Protein AF-A0A535KIL9-F1 (afdb_monomer_lite)

Sequence (316 aa):
MTKHDPFVYYNDIRTNSARCNSHVVPYTQLSTDLASAAATPNYAFITPNLCNDMHDCSVQTGDTWLSTQIPAILASPAFTTQKSLLVIVWDEDDFSGNNQVAWIAIGSGVKTNYVSSVQYDHYSFLRTVESAWGLSTLTANDGGASVMSDVFGTSGVALSASANASPTSGVAPLTVGFTGSASGGTAPYTYSWNFGDGSTVSGQNPSHAYSSGGTFTAKLTVTDGASHTATANAPAVTVTTVPLTVTAGGNPLAGDAPRPVVFSSSVSGGVAPYSYGWVFGDGSSGTGAAPSHTYSAAGTYTATLTVTDATAKQAT

pLDDT: mean 92.77, std 7.73, range [43.78, 98.81]

Foldseek 3Di:
DQPPDPCCPDCCCVVDPVVVDVQVDDPVCVLVQLADPVRPDPDDDDDDHCQLLCNVHHPVSVVVVCVVVVVSSCPTCCQPVHWDKDWDWRPFDPPPPPGDIDIDMDTQFFDPPDDDPDDFDPLLVVLQVCVVVVHDDPDVVNVPTHHPVVRGDLQHDAKEKEKAKPPQEDAPFDKIKMAMDIDGDADDKWKKKDWQPRDIDTDGIDIDTDHDFDKTKMKMWMAHPVRDIYIYIYRIRGYHFFDKEKDKDWPPQDDDPQDKIKMAMDIDTDADDKWKKKDFQPRDIDTDGIDIDTDHDDDHTDMDMWMAHPVRDIYD

Secondary structure (DSSP, 8-state):
--TT-GGGGSHHHHT-HHHHHHHS--GGGHHHHTT-TTT--S-------TTTTSSSS-HHHHHHHHHHHHHHHHTSHHHHHS--EEEEE-SS--SSSS----EEEEETTBPTT----S---HHHHHHHHHHHHTPPPSSHHHHHSPP-TTTB-STTS--EEEEEEE--EEESSEEEEEEEEEESS-SS-EEEEE-SSS-EEESSS-EEEE-S-EEE--EEEEE-TT--EEEEEPPPEEEE-PPPEEEEEEE--S-SSSEEEEEEEEEESS-SS-EEEEE-SSS-EEESSS-EEEE-SSS----EEEEE-TTS-EE-

Structure (mmCIF, N/CA/C/O backbone):
data_AF-A0A535KIL9-F1
#
_entry.id   AF-A0A535KIL9-F1
#
loop_
_atom_site.group_PDB
_atom_site.id
_atom_site.type_symbol
_atom_site.label_atom_id
_atom_site.label_alt_id
_atom_site.label_comp_id
_atom_site.label_asym_id
_atom_site.label_entity_id
_atom_site.label_seq_id
_atom_site.pdbx_PDB_ins_code
_atom_site.Cartn_x
_atom_site.Cartn_y
_atom_site.Cartn_z
_atom_site.occupancy
_atom_site.B_iso_or_equiv
_atom_site.auth_seq_id
_atom_site.auth_comp_id
_atom_site.auth_asym_id
_atom_site.auth_atom_id
_atom_site.pdbx_PDB_model_num
ATOM 1 N N . MET A 1 1 ? 24.833 4.879 -47.655 1.00 50.22 1 MET A N 1
ATOM 2 C CA . MET A 1 1 ? 23.914 4.169 -46.745 1.00 50.22 1 MET A CA 1
ATOM 3 C C . MET A 1 1 ? 24.662 3.954 -45.450 1.00 50.22 1 MET A C 1
ATOM 5 O O . MET A 1 1 ? 25.781 3.456 -45.510 1.00 50.22 1 MET A O 1
ATOM 9 N N . THR A 1 2 ? 24.110 4.410 -44.330 1.00 60.56 2 THR A N 1
ATOM 10 C CA . THR A 1 2 ? 24.632 4.106 -42.992 1.00 60.56 2 THR A CA 1
ATOM 11 C C . THR A 1 2 ? 24.517 2.597 -42.798 1.00 60.56 2 THR A C 1
ATOM 13 O O . THR A 1 2 ? 23.440 2.051 -43.023 1.00 60.56 2 THR A O 1
ATOM 16 N N . LYS A 1 3 ? 25.621 1.907 -42.495 1.00 66.56 3 LYS A N 1
ATOM 17 C CA . LYS A 1 3 ? 25.670 0.435 -42.511 1.00 66.56 3 LYS A CA 1
ATOM 18 C C . LYS A 1 3 ? 24.765 -0.218 -41.453 1.00 66.56 3 LYS A C 1
ATOM 20 O O . LYS A 1 3 ? 24.367 -1.356 -41.659 1.00 66.56 3 LYS A O 1
ATOM 25 N N . HIS A 1 4 ? 24.382 0.517 -40.405 1.00 81.25 4 HIS A N 1
ATOM 26 C CA . HIS A 1 4 ? 23.723 -0.031 -39.212 1.00 81.25 4 HIS A CA 1
ATOM 27 C C . HIS A 1 4 ? 22.330 0.553 -38.916 1.00 81.25 4 HIS A C 1
ATOM 29 O O . HIS A 1 4 ? 21.846 0.411 -37.803 1.00 81.25 4 HIS A O 1
ATOM 35 N N . ASP A 1 5 ? 21.656 1.190 -39.883 1.00 87.06 5 ASP A N 1
ATOM 36 C CA . ASP A 1 5 ? 20.239 1.563 -39.720 1.00 87.06 5 ASP A CA 1
ATOM 37 C C . ASP A 1 5 ? 19.335 0.435 -40.256 1.00 87.06 5 ASP A C 1
ATOM 39 O O . ASP A 1 5 ? 19.213 0.291 -41.475 1.00 87.06 5 ASP A O 1
ATOM 43 N N . PRO A 1 6 ? 18.690 -0.380 -39.397 1.00 88.06 6 PRO A N 1
ATOM 44 C CA . PRO A 1 6 ? 17.882 -1.507 -39.856 1.00 88.06 6 PRO A CA 1
ATOM 45 C C . PRO A 1 6 ? 16.589 -1.067 -40.561 1.00 88.06 6 PRO A C 1
ATOM 47 O O . PRO A 1 6 ? 16.017 -1.833 -41.341 1.00 88.06 6 PRO A O 1
ATOM 50 N N . PHE A 1 7 ? 16.112 0.161 -40.335 1.00 89.12 7 PHE A N 1
ATOM 51 C CA . PHE A 1 7 ? 14.827 0.609 -40.872 1.00 89.12 7 PHE A CA 1
ATOM 52 C C . PHE A 1 7 ? 14.891 0.912 -42.371 1.00 89.12 7 PHE A C 1
ATOM 54 O O . PHE A 1 7 ? 13.884 0.779 -43.069 1.00 89.12 7 PHE A O 1
ATOM 61 N N . VAL A 1 8 ? 16.075 1.222 -42.910 1.00 87.38 8 VAL A N 1
ATOM 62 C CA . VAL A 1 8 ? 16.260 1.501 -44.349 1.00 87.38 8 VAL A CA 1
ATOM 63 C C . VAL A 1 8 ? 16.038 0.283 -45.248 1.00 87.38 8 VAL A C 1
ATOM 65 O O . VAL A 1 8 ? 15.972 0.433 -46.469 1.00 87.38 8 VAL A O 1
ATOM 68 N N . TYR A 1 9 ? 15.909 -0.918 -44.678 1.00 89.12 9 TYR A N 1
ATOM 69 C CA . TYR A 1 9 ? 15.597 -2.134 -45.429 1.00 89.12 9 TYR A CA 1
ATOM 70 C C . TYR A 1 9 ? 14.095 -2.337 -45.651 1.00 89.12 9 TYR A C 1
ATOM 72 O O . TYR A 1 9 ? 13.706 -3.063 -46.570 1.00 89.12 9 TYR A O 1
ATOM 80 N N . TYR A 1 10 ? 13.238 -1.657 -44.887 1.00 90.56 10 TYR A N 1
ATOM 81 C CA . TYR A 1 10 ? 11.798 -1.720 -45.097 1.00 90.56 10 TYR A CA 1
ATOM 82 C C . TYR A 1 10 ? 11.395 -0.826 -46.272 1.00 90.56 10 TYR A C 1
ATOM 84 O O . TYR A 1 10 ? 11.806 0.330 -46.373 1.00 90.56 10 TYR A O 1
ATOM 92 N N . ASN A 1 11 ? 10.582 -1.354 -47.193 1.00 93.56 11 ASN A N 1
ATOM 93 C CA . ASN A 1 11 ? 10.166 -0.617 -48.397 1.00 93.56 11 ASN A CA 1
ATOM 94 C C . ASN A 1 11 ? 9.441 0.688 -48.060 1.00 93.56 11 ASN A C 1
ATOM 96 O O . ASN A 1 11 ? 9.590 1.687 -48.756 1.00 93.56 11 ASN A O 1
ATOM 100 N N . ASP A 1 12 ? 8.682 0.687 -46.974 1.00 91.00 12 ASP A N 1
ATOM 101 C CA . ASP A 1 12 ? 7.911 1.830 -46.514 1.00 91.00 12 ASP A CA 1
ATOM 102 C C . ASP A 1 12 ? 8.780 3.013 -46.040 1.00 91.00 12 ASP A C 1
ATOM 104 O O . ASP A 1 12 ? 8.293 4.142 -46.036 1.00 91.00 12 ASP A O 1
ATOM 108 N N . ILE A 1 13 ? 10.055 2.772 -45.720 1.00 93.19 13 ILE A N 1
ATOM 109 C CA . ILE A 1 13 ? 11.103 3.777 -45.513 1.00 93.19 13 ILE A CA 1
ATOM 110 C C . ILE A 1 13 ? 11.906 3.975 -46.803 1.00 93.19 13 ILE A C 1
ATOM 112 O O . ILE A 1 13 ? 12.009 5.090 -47.315 1.00 93.19 13 ILE A O 1
ATOM 116 N N . ARG A 1 14 ? 12.435 2.890 -47.380 1.00 91.69 14 ARG A N 1
ATOM 117 C CA . ARG A 1 14 ? 13.383 2.912 -48.507 1.00 91.69 14 ARG A CA 1
ATOM 118 C C . ARG A 1 14 ? 12.834 3.566 -49.771 1.00 91.69 14 ARG A C 1
ATOM 120 O O . ARG A 1 14 ? 13.594 4.178 -50.517 1.00 91.69 14 ARG A O 1
ATOM 127 N N . THR A 1 15 ? 11.538 3.414 -50.048 1.00 94.25 15 THR A N 1
ATOM 128 C CA . THR A 1 15 ? 10.907 3.937 -51.271 1.00 94.25 15 THR A CA 1
ATOM 129 C C . THR A 1 15 ? 10.008 5.148 -51.019 1.00 94.25 15 THR A C 1
ATOM 131 O O . THR A 1 15 ? 9.377 5.631 -51.956 1.00 94.25 15 THR A O 1
ATOM 134 N N . ASN A 1 16 ? 9.933 5.655 -49.784 1.00 95.75 16 ASN A N 1
ATOM 135 C CA . ASN A 1 16 ? 9.117 6.813 -49.417 1.00 95.75 16 ASN A CA 1
ATOM 136 C C . ASN A 1 16 ? 9.990 7.895 -48.767 1.00 95.75 16 ASN A C 1
ATOM 138 O O . ASN A 1 16 ? 10.222 7.894 -47.558 1.00 95.75 16 ASN A O 1
ATOM 142 N N . SER A 1 17 ? 10.451 8.850 -49.576 1.00 93.62 17 SER A N 1
ATOM 143 C CA . SER A 1 17 ? 11.348 9.920 -49.124 1.00 93.62 17 SER A CA 1
ATOM 144 C C . SER A 1 17 ? 10.738 10.799 -48.030 1.00 93.62 17 SER A C 1
ATOM 146 O O . SER A 1 17 ? 11.448 11.195 -47.112 1.00 93.62 17 SER A O 1
ATOM 148 N N . ALA A 1 18 ? 9.430 11.070 -48.073 1.00 95.69 18 ALA A N 1
ATOM 149 C CA . ALA A 1 18 ? 8.757 11.864 -47.046 1.00 95.69 18 ALA A CA 1
ATOM 150 C C . ALA A 1 18 ? 8.733 11.141 -45.690 1.00 95.69 18 ALA A C 1
ATOM 152 O O . ALA A 1 18 ? 8.968 11.756 -44.647 1.00 95.69 18 ALA A O 1
ATOM 153 N N . ARG A 1 19 ? 8.488 9.825 -45.696 1.00 94.12 19 ARG A N 1
ATOM 154 C CA . ARG A 1 19 ? 8.501 9.026 -44.467 1.00 94.12 19 ARG A CA 1
ATOM 155 C C . ARG A 1 19 ? 9.913 8.845 -43.917 1.00 94.12 19 ARG A C 1
ATOM 157 O O . ARG A 1 19 ? 10.108 9.021 -42.720 1.00 94.12 19 ARG A O 1
ATOM 164 N N . CYS A 1 20 ? 10.885 8.578 -44.786 1.00 92.75 20 CYS A N 1
ATOM 165 C CA . CYS A 1 20 ? 12.297 8.527 -44.415 1.00 92.75 20 CYS A CA 1
ATOM 166 C C . CYS A 1 20 ? 12.739 9.838 -43.744 1.00 92.75 20 CYS A C 1
ATOM 168 O O . CYS A 1 20 ? 13.161 9.820 -42.595 1.00 92.75 20 CYS A O 1
ATOM 170 N N . ASN A 1 21 ? 12.507 10.989 -44.384 1.00 91.38 21 ASN A N 1
ATOM 171 C CA . ASN A 1 21 ? 12.919 12.294 -43.855 1.00 91.38 21 ASN A CA 1
ATOM 172 C C . ASN A 1 21 ? 12.246 12.683 -42.526 1.00 91.38 21 ASN A C 1
ATOM 174 O O . ASN A 1 21 ? 12.757 13.551 -41.827 1.00 91.38 21 ASN A O 1
ATOM 178 N N . SER A 1 22 ? 11.090 12.099 -42.196 1.00 91.25 22 SER A N 1
ATOM 179 C CA . SER A 1 22 ? 10.368 12.397 -40.950 1.00 91.25 22 SER A CA 1
ATOM 180 C C . SER A 1 22 ? 10.713 11.463 -39.788 1.00 91.25 22 SER A C 1
ATOM 182 O O . SER A 1 22 ? 10.383 11.801 -38.657 1.00 91.25 22 SER A O 1
ATOM 184 N N . HIS A 1 23 ? 11.347 10.312 -40.041 1.00 91.19 23 HIS A N 1
ATOM 185 C CA . HIS A 1 23 ? 11.594 9.282 -39.017 1.00 91.19 23 HIS A CA 1
ATOM 186 C C . HIS A 1 23 ? 13.061 8.835 -38.927 1.00 91.19 23 HIS A C 1
ATOM 188 O O . HIS A 1 23 ? 13.466 8.299 -37.901 1.00 91.19 23 HIS A O 1
ATOM 194 N N . VAL A 1 24 ? 13.863 9.070 -39.968 1.00 92.31 24 VAL A N 1
ATOM 195 C CA . VAL A 1 24 ? 15.312 8.836 -39.984 1.00 92.31 24 VAL A CA 1
ATOM 196 C C . VAL A 1 24 ? 15.994 10.196 -39.915 1.00 92.31 24 VAL A C 1
ATOM 198 O O . VAL A 1 24 ? 16.164 10.885 -40.922 1.00 92.31 24 VAL A O 1
ATOM 201 N N . VAL A 1 25 ? 16.324 10.612 -38.696 1.00 92.56 25 VAL A N 1
ATOM 202 C CA . VAL A 1 25 ? 16.776 11.974 -38.390 1.00 92.56 25 VAL A CA 1
ATOM 203 C C . VAL A 1 25 ? 18.190 11.988 -37.799 1.00 92.56 25 VAL A C 1
ATOM 205 O O . VAL A 1 25 ? 18.645 10.980 -37.255 1.00 92.56 25 VAL A O 1
ATOM 208 N N . PRO A 1 26 ? 18.925 13.114 -37.885 1.00 92.62 26 PRO A N 1
ATOM 209 C CA . PRO A 1 26 ? 20.236 13.227 -37.257 1.00 92.62 26 PRO A CA 1
ATOM 210 C C . PRO A 1 26 ? 20.163 13.099 -35.731 1.00 92.62 26 PRO A C 1
ATOM 212 O O . PRO A 1 26 ? 19.280 13.669 -35.094 1.00 92.62 26 PRO A O 1
ATOM 215 N N . TYR A 1 27 ? 21.174 12.465 -35.129 1.00 92.44 27 TYR A N 1
ATOM 216 C CA . TYR A 1 27 ? 21.281 12.291 -33.672 1.00 92.44 27 TYR A CA 1
ATOM 217 C C . TYR A 1 27 ? 21.153 13.600 -32.870 1.00 92.44 27 TYR A C 1
ATOM 219 O O . TYR A 1 27 ? 20.663 13.603 -31.744 1.00 92.44 27 TYR A O 1
ATOM 227 N N . THR A 1 28 ? 21.538 14.739 -33.454 1.00 93.25 28 THR A N 1
ATOM 228 C CA . THR A 1 28 ? 21.414 16.064 -32.825 1.00 93.25 28 THR A CA 1
ATOM 229 C C . THR A 1 28 ? 19.978 16.443 -32.455 1.00 93.25 28 THR A C 1
ATOM 231 O O . THR A 1 28 ? 19.792 17.343 -31.643 1.00 93.25 28 THR A O 1
ATOM 234 N N . GLN A 1 29 ? 18.971 15.782 -33.032 1.00 95.25 29 GLN A N 1
ATOM 235 C CA . GLN A 1 29 ? 17.565 16.014 -32.713 1.00 95.25 29 GLN A CA 1
ATOM 236 C C . GLN A 1 29 ? 17.140 15.403 -31.365 1.00 95.25 29 GLN A C 1
ATOM 238 O O . GLN A 1 29 ? 16.226 15.925 -30.727 1.00 95.25 29 GLN A O 1
ATOM 243 N N . LEU A 1 30 ? 17.844 14.375 -30.876 1.00 95.25 30 LEU A N 1
ATOM 244 C CA . LEU A 1 30 ? 17.436 13.596 -29.702 1.00 95.25 30 LEU A CA 1
ATOM 245 C C . LEU A 1 30 ? 17.176 14.458 -28.457 1.00 95.25 30 LEU A C 1
ATOM 247 O O . LEU A 1 30 ? 16.230 14.216 -27.715 1.00 95.25 30 LEU A O 1
ATOM 251 N N . SER A 1 31 ? 17.986 15.492 -28.221 1.00 94.56 31 SER A N 1
ATOM 252 C CA . SER A 1 31 ? 17.803 16.380 -27.065 1.00 94.56 31 SER A CA 1
ATOM 253 C C . SER A 1 31 ? 16.479 17.151 -27.107 1.00 94.56 31 SER A C 1
ATOM 255 O O . SER A 1 31 ? 15.897 17.420 -26.059 1.00 94.56 31 SER A O 1
ATOM 257 N N . THR A 1 32 ? 15.993 17.480 -28.307 1.00 96.12 32 THR A N 1
ATOM 258 C CA . THR A 1 32 ? 14.691 18.127 -28.518 1.00 96.12 32 THR A CA 1
ATOM 259 C C . THR A 1 32 ? 13.560 17.130 -28.299 1.00 96.12 32 THR A C 1
ATOM 261 O O . THR A 1 32 ? 12.598 17.440 -27.598 1.00 96.12 32 THR A O 1
ATOM 264 N N . ASP A 1 33 ? 13.706 15.917 -28.828 1.00 95.81 33 ASP A N 1
ATOM 265 C CA . ASP A 1 33 ? 12.712 14.853 -28.684 1.00 95.81 33 ASP A CA 1
ATOM 266 C C . ASP A 1 33 ? 12.516 14.474 -27.199 1.00 95.81 33 ASP A C 1
ATOM 268 O O . ASP A 1 33 ? 11.395 14.336 -26.714 1.00 95.81 33 ASP A O 1
ATOM 272 N N . LEU A 1 34 ? 13.592 14.414 -26.408 1.00 96.50 34 LEU A N 1
ATOM 273 C CA . LEU A 1 34 ? 13.525 14.058 -24.983 1.00 96.50 34 LEU A CA 1
ATOM 274 C C . LEU A 1 34 ? 13.109 15.213 -24.045 1.00 96.50 34 LEU A C 1
ATOM 276 O O . LEU A 1 34 ? 13.060 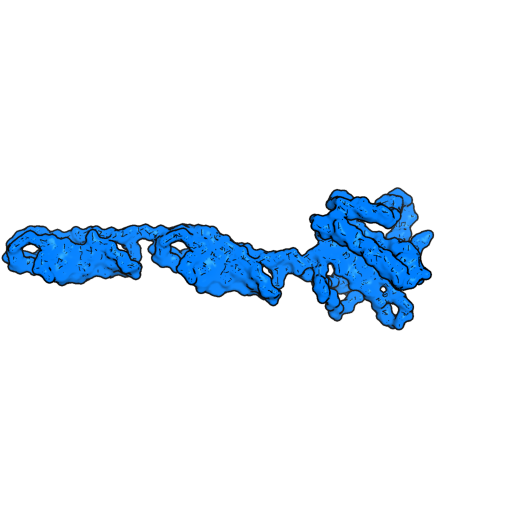15.029 -22.824 1.00 96.50 34 LEU A O 1
ATOM 280 N N . ALA A 1 35 ? 12.804 16.404 -24.576 1.00 95.50 35 ALA A N 1
ATOM 281 C CA . ALA A 1 35 ? 12.586 17.615 -23.778 1.00 95.50 35 ALA A CA 1
ATOM 282 C C . ALA A 1 35 ? 11.211 17.698 -23.086 1.00 95.50 35 ALA A C 1
ATOM 284 O O . ALA A 1 35 ? 11.038 18.490 -22.160 1.00 95.50 35 ALA A O 1
ATOM 285 N N . SER A 1 36 ? 10.207 16.930 -23.518 1.00 93.44 36 SER A N 1
ATOM 286 C CA . SER A 1 36 ? 8.875 16.939 -22.891 1.00 93.44 36 SER A CA 1
ATOM 287 C C . SER A 1 36 ? 8.044 15.717 -23.269 1.00 93.44 36 SER A C 1
ATOM 289 O O . SER A 1 36 ? 8.261 15.134 -24.326 1.00 93.44 36 SER A O 1
ATOM 291 N N . ALA A 1 37 ? 7.015 15.405 -22.477 1.00 87.94 37 ALA A N 1
ATOM 292 C CA . ALA A 1 37 ? 6.064 14.330 -22.785 1.00 87.94 37 ALA A CA 1
ATOM 293 C C . ALA A 1 37 ? 5.345 14.494 -24.131 1.00 87.94 37 ALA A C 1
ATOM 295 O O . ALA A 1 37 ? 4.979 13.504 -24.748 1.00 87.94 37 ALA A O 1
ATOM 296 N N . ALA A 1 38 ? 5.162 15.728 -24.609 1.00 91.69 38 ALA A N 1
ATOM 297 C CA . ALA A 1 38 ? 4.547 15.976 -25.911 1.00 91.69 38 ALA A CA 1
ATOM 298 C C . ALA A 1 38 ? 5.501 15.716 -27.092 1.00 91.69 38 ALA A C 1
ATOM 300 O O . ALA A 1 38 ? 5.032 15.501 -28.205 1.00 91.69 38 ALA A O 1
ATOM 301 N N . ALA A 1 39 ? 6.816 15.765 -26.860 1.00 93.12 39 ALA A N 1
ATOM 302 C CA . ALA A 1 39 ? 7.843 15.585 -27.887 1.00 93.12 39 ALA A CA 1
ATOM 303 C C . ALA A 1 39 ? 8.505 14.197 -27.844 1.00 93.12 39 ALA A C 1
ATOM 305 O O . ALA A 1 39 ? 9.046 13.754 -28.853 1.00 93.12 39 ALA A O 1
ATOM 306 N N . THR A 1 40 ? 8.459 13.509 -26.696 1.00 94.56 40 THR A N 1
ATOM 307 C CA . THR A 1 40 ? 9.128 12.216 -26.508 1.00 94.56 40 THR A CA 1
ATOM 308 C C . THR A 1 40 ? 8.488 11.146 -27.393 1.00 94.56 40 THR A C 1
ATOM 310 O O . THR A 1 40 ? 7.295 10.874 -27.243 1.00 94.56 40 THR A O 1
ATOM 313 N N . PRO A 1 41 ? 9.247 10.508 -28.302 1.00 93.75 41 PRO A N 1
ATOM 314 C CA . PRO A 1 41 ? 8.724 9.421 -29.108 1.00 93.75 41 PRO A CA 1
ATOM 315 C C . PRO A 1 41 ? 8.508 8.177 -28.242 1.00 93.75 41 PRO A C 1
ATOM 317 O O . PRO A 1 41 ? 9.277 7.892 -27.327 1.00 93.75 41 PRO A O 1
ATOM 320 N N . ASN A 1 42 ? 7.495 7.381 -28.587 1.00 92.56 42 ASN A N 1
ATOM 321 C CA . ASN A 1 42 ? 7.240 6.099 -27.916 1.00 92.56 42 ASN A CA 1
ATOM 322 C C . ASN A 1 42 ? 8.367 5.075 -28.149 1.00 92.56 42 ASN A C 1
ATOM 324 O O . ASN A 1 42 ? 8.507 4.122 -27.386 1.00 92.56 42 ASN A O 1
ATOM 328 N N . TYR A 1 43 ? 9.142 5.253 -29.223 1.00 93.38 43 TYR A N 1
ATOM 329 C CA . TYR A 1 43 ? 10.277 4.416 -29.583 1.00 93.38 43 TYR A CA 1
ATOM 330 C C . TYR A 1 43 ? 11.318 5.245 -30.336 1.00 93.38 43 TYR A C 1
ATOM 332 O O . TYR A 1 43 ? 10.971 5.955 -31.279 1.00 93.38 43 TYR A O 1
ATOM 340 N N . ALA A 1 44 ? 12.584 5.116 -29.952 1.00 94.25 44 ALA A N 1
ATOM 341 C CA . ALA A 1 44 ? 13.715 5.675 -30.677 1.00 94.25 44 ALA A CA 1
ATOM 342 C C . ALA A 1 44 ? 14.812 4.614 -30.786 1.00 94.25 44 ALA A C 1
ATOM 344 O O . ALA A 1 44 ? 15.114 3.928 -29.810 1.00 94.25 44 ALA A O 1
ATOM 345 N N . PHE A 1 45 ? 15.413 4.503 -31.968 1.00 93.94 45 PHE A N 1
ATOM 346 C CA . PHE A 1 45 ? 16.567 3.648 -32.219 1.00 93.94 45 PHE A CA 1
ATOM 347 C C . PHE A 1 45 ? 17.750 4.535 -32.582 1.00 93.94 45 PHE A C 1
ATOM 349 O O . PHE A 1 45 ? 17.651 5.363 -33.487 1.00 93.94 45 PHE A O 1
ATOM 356 N N . ILE A 1 46 ? 18.849 4.397 -31.847 1.00 93.25 46 ILE A N 1
ATOM 357 C CA . ILE A 1 46 ? 20.024 5.249 -31.998 1.00 93.25 46 ILE A CA 1
ATOM 358 C C . ILE A 1 46 ? 21.183 4.380 -32.449 1.00 93.25 46 ILE A C 1
ATOM 360 O O . ILE A 1 46 ? 21.609 3.483 -31.730 1.00 93.25 46 ILE A O 1
ATOM 364 N N . THR A 1 47 ? 21.732 4.716 -33.608 1.00 91.56 47 THR A N 1
ATOM 365 C CA . THR A 1 47 ? 22.987 4.156 -34.104 1.00 91.56 47 THR A CA 1
ATOM 366 C C . THR A 1 47 ? 24.047 5.246 -34.011 1.00 91.56 47 THR A C 1
ATOM 368 O O . THR A 1 47 ? 23.877 6.299 -34.646 1.00 91.56 47 THR A O 1
ATOM 371 N N . PRO A 1 48 ? 25.127 5.064 -33.237 1.00 92.00 48 PRO A N 1
ATOM 372 C CA . PRO A 1 48 ? 26.244 5.993 -33.275 1.00 92.00 48 PRO A CA 1
ATOM 373 C C . PRO A 1 48 ? 26.877 6.032 -34.677 1.00 92.00 48 PRO A C 1
ATOM 375 O O . PRO A 1 48 ? 26.542 5.253 -35.569 1.00 92.00 48 PRO A O 1
ATOM 378 N N . ASN A 1 49 ? 27.793 6.972 -34.902 1.00 90.19 49 ASN A N 1
ATOM 379 C CA . ASN A 1 49 ? 28.614 6.918 -36.113 1.00 90.19 49 ASN A CA 1
ATOM 380 C C . ASN A 1 49 ? 29.614 5.746 -36.037 1.00 90.19 49 ASN 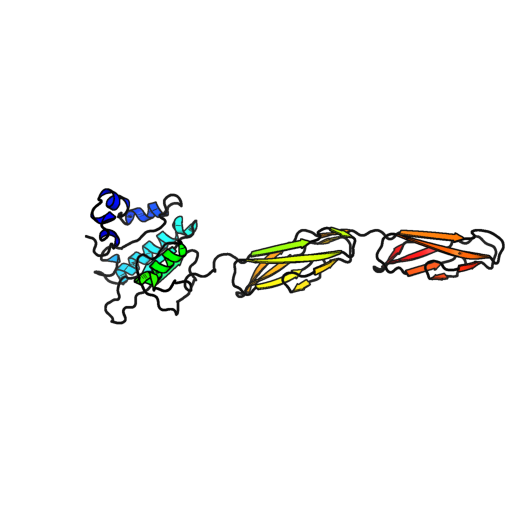A C 1
ATOM 382 O O . ASN A 1 49 ? 29.866 5.239 -34.950 1.00 90.19 49 ASN A O 1
ATOM 386 N N . LEU A 1 50 ? 30.249 5.423 -37.169 1.00 87.38 50 LEU A N 1
ATOM 387 C CA . LEU A 1 50 ? 31.180 4.289 -37.330 1.00 87.38 50 LEU A CA 1
ATOM 388 C C . LEU A 1 50 ? 32.395 4.265 -36.381 1.00 87.38 50 LEU A C 1
ATOM 390 O O . LEU A 1 50 ? 33.129 3.284 -36.340 1.00 87.38 50 LEU A O 1
ATOM 394 N N . CYS A 1 51 ? 32.664 5.358 -35.664 1.00 89.69 51 CYS A N 1
ATOM 395 C CA . CYS A 1 51 ? 33.694 5.363 -34.630 1.00 89.69 51 CYS A CA 1
ATOM 396 C C . CYS A 1 51 ? 33.120 5.224 -33.222 1.00 89.69 51 CYS A C 1
ATOM 398 O O . CYS A 1 51 ? 33.702 4.558 -32.371 1.00 89.69 51 CYS A O 1
ATOM 400 N N . ASN A 1 52 ? 31.980 5.855 -32.958 1.00 92.69 52 ASN A N 1
ATOM 401 C CA . ASN A 1 52 ? 31.335 5.795 -31.653 1.00 92.69 52 ASN A CA 1
ATOM 402 C C . ASN A 1 52 ? 30.562 4.483 -31.440 1.00 92.69 52 ASN A C 1
ATOM 404 O O . ASN A 1 52 ? 30.232 4.176 -30.300 1.00 92.69 52 ASN A O 1
ATOM 408 N N . ASP A 1 53 ? 30.277 3.730 -32.508 1.00 90.12 53 ASP A N 1
ATOM 409 C CA . ASP A 1 53 ? 29.679 2.388 -32.459 1.00 90.12 53 ASP A CA 1
ATOM 410 C C . ASP A 1 53 ? 30.714 1.284 -32.185 1.00 90.12 53 ASP A C 1
ATOM 412 O O . ASP A 1 53 ? 30.339 0.129 -32.032 1.00 90.12 53 ASP A O 1
ATOM 416 N N . MET A 1 54 ? 31.998 1.653 -32.053 1.00 90.25 54 MET A N 1
ATOM 417 C CA . MET A 1 54 ? 33.126 0.756 -31.769 1.00 90.25 54 MET A CA 1
ATOM 418 C C . MET A 1 54 ? 33.468 -0.221 -32.904 1.00 90.25 54 MET A C 1
ATOM 420 O O . MET A 1 54 ? 34.257 -1.136 -32.685 1.00 90.25 54 MET A O 1
ATOM 424 N N . HIS A 1 55 ? 32.928 -0.018 -34.110 1.00 85.12 55 HIS A N 1
ATOM 425 C CA . HIS A 1 55 ? 33.235 -0.877 -35.251 1.00 85.12 55 HIS A CA 1
ATOM 426 C C . HIS A 1 55 ? 34.586 -0.507 -35.893 1.00 85.12 55 HIS A C 1
ATOM 428 O O . HIS A 1 55 ? 35.472 -1.352 -36.018 1.00 85.12 55 HIS A O 1
ATOM 434 N N . ASP A 1 56 ? 34.778 0.765 -36.284 1.00 85.94 56 ASP A N 1
ATOM 435 C CA . ASP A 1 56 ? 36.009 1.223 -36.965 1.00 85.94 56 ASP A CA 1
ATOM 436 C C . ASP A 1 56 ? 37.019 1.898 -36.012 1.00 85.94 56 ASP A C 1
ATOM 438 O O . ASP A 1 56 ? 38.176 2.132 -36.374 1.00 85.94 56 ASP A O 1
ATOM 442 N N . CYS A 1 57 ? 36.591 2.229 -34.792 1.00 91.19 57 CYS A N 1
ATOM 443 C CA . CYS A 1 57 ? 37.410 2.847 -33.748 1.00 91.19 57 CYS A CA 1
ATOM 444 C C . CYS A 1 57 ? 37.449 1.969 -32.482 1.00 91.19 57 CYS A C 1
ATOM 446 O O . CYS A 1 57 ? 36.747 0.970 -32.372 1.00 91.19 57 CYS A O 1
ATOM 448 N N . SER A 1 58 ? 38.294 2.325 -31.508 1.00 92.62 58 SER A N 1
ATOM 449 C CA . SER A 1 58 ? 38.471 1.514 -30.299 1.00 92.62 58 SER A CA 1
ATOM 450 C C . SER A 1 58 ? 37.243 1.534 -29.383 1.00 92.62 58 SER A C 1
ATOM 452 O O . SER A 1 58 ? 36.503 2.517 -29.328 1.00 92.62 58 SER A O 1
ATOM 454 N N . VAL A 1 59 ? 37.103 0.492 -28.557 1.00 91.31 59 VAL A N 1
ATOM 455 C CA . VAL A 1 59 ? 36.112 0.441 -27.463 1.00 91.31 59 VAL A CA 1
ATOM 456 C C . VAL A 1 59 ? 36.187 1.697 -26.584 1.00 91.31 59 VAL A C 1
ATOM 458 O O . VAL A 1 59 ? 35.162 2.285 -26.259 1.00 91.31 59 VAL A O 1
ATOM 461 N N . GLN A 1 60 ? 37.394 2.205 -26.303 1.00 95.56 60 GLN A N 1
ATOM 462 C CA . GLN A 1 60 ? 37.587 3.437 -25.528 1.00 95.56 60 GLN A CA 1
ATOM 463 C C . GLN A 1 60 ? 36.931 4.673 -26.177 1.00 95.56 60 GLN A C 1
ATOM 465 O O . GLN A 1 60 ? 36.455 5.566 -25.467 1.00 95.56 60 GLN A O 1
ATOM 470 N N . THR A 1 61 ? 36.900 4.755 -27.512 1.00 96.38 61 THR A N 1
ATOM 471 C CA . THR A 1 61 ? 36.196 5.827 -28.232 1.00 96.38 61 THR A CA 1
ATOM 472 C C . THR A 1 61 ? 34.692 5.748 -27.983 1.00 96.38 61 THR A C 1
ATOM 474 O O . THR A 1 61 ? 34.085 6.759 -27.619 1.00 96.38 61 THR A O 1
ATOM 477 N N . GLY A 1 62 ? 34.102 4.557 -28.100 1.00 95.06 62 GLY A N 1
ATOM 478 C CA . GLY A 1 62 ? 32.686 4.352 -27.796 1.00 95.06 62 GLY A CA 1
ATOM 479 C C . GLY A 1 62 ? 32.358 4.580 -26.316 1.00 95.06 62 GLY A C 1
ATOM 480 O O . GLY A 1 62 ? 31.380 5.260 -26.014 1.00 95.06 62 GLY A O 1
ATOM 481 N N . ASP A 1 63 ? 33.211 4.135 -25.389 1.00 95.31 63 ASP A N 1
ATOM 482 C CA . ASP A 1 63 ? 33.046 4.368 -23.946 1.00 95.31 63 ASP A CA 1
ATOM 483 C C . ASP A 1 63 ? 33.028 5.864 -23.622 1.00 95.31 63 ASP A C 1
ATOM 485 O O . ASP A 1 63 ? 32.180 6.350 -22.869 1.00 95.31 63 ASP A O 1
ATOM 489 N N . THR A 1 64 ? 33.937 6.626 -24.238 1.00 97.50 64 THR A N 1
ATOM 490 C CA . THR A 1 64 ? 33.987 8.086 -24.095 1.00 97.50 64 THR A CA 1
ATOM 491 C C . THR A 1 64 ? 32.682 8.716 -24.580 1.00 97.50 64 THR A C 1
ATOM 493 O O . THR A 1 64 ? 32.114 9.578 -23.902 1.00 97.50 64 THR A O 1
ATOM 496 N N . TRP A 1 65 ? 32.161 8.256 -25.718 1.00 96.31 65 TRP A N 1
ATOM 497 C CA . TRP A 1 65 ? 30.888 8.733 -26.243 1.00 96.31 65 TRP A CA 1
ATOM 498 C C . TRP A 1 65 ? 29.720 8.396 -25.302 1.00 96.31 65 TRP A C 1
ATOM 500 O O . TRP A 1 65 ? 28.998 9.305 -24.883 1.00 96.31 65 TRP A O 1
ATOM 510 N N . LEU A 1 66 ? 29.581 7.133 -24.888 1.00 96.88 66 LEU A N 1
ATOM 511 C CA . LEU A 1 66 ? 28.533 6.667 -23.973 1.00 96.88 66 LEU A CA 1
ATOM 512 C C . LEU A 1 66 ? 28.565 7.409 -22.631 1.00 96.88 66 LEU A C 1
ATOM 514 O O . LEU A 1 66 ? 27.517 7.844 -22.152 1.00 96.88 66 LEU A O 1
ATOM 518 N N . SER A 1 67 ? 29.755 7.637 -22.065 1.00 97.19 67 SER A N 1
ATOM 519 C CA . SER A 1 67 ? 29.926 8.372 -20.802 1.00 97.19 67 SER A CA 1
ATOM 520 C C . SER A 1 67 ? 29.412 9.815 -20.861 1.00 97.19 67 SER A C 1
ATOM 522 O O . SER A 1 67 ? 29.050 10.381 -19.833 1.00 97.19 67 SER A O 1
ATOM 524 N N . THR A 1 68 ? 29.327 10.397 -22.060 1.00 95.88 68 THR A N 1
ATOM 525 C CA . THR A 1 68 ? 28.762 11.734 -22.275 1.00 95.88 68 THR A CA 1
ATOM 526 C C . THR A 1 68 ? 27.267 11.669 -22.594 1.00 95.88 68 THR A C 1
ATOM 528 O O . THR A 1 68 ? 26.490 12.477 -22.087 1.00 95.88 68 THR A O 1
ATOM 531 N N . GLN A 1 69 ? 26.841 10.714 -23.429 1.00 96.12 69 GLN A N 1
ATOM 532 C CA . GLN A 1 69 ? 25.458 10.650 -23.909 1.00 96.12 69 GLN A CA 1
ATOM 533 C C . GLN A 1 69 ? 24.483 10.080 -22.877 1.00 96.12 69 GLN A C 1
ATOM 535 O O . GLN A 1 69 ? 23.397 10.631 -22.699 1.00 96.12 69 GLN A O 1
ATOM 540 N N . ILE A 1 70 ? 24.856 9.006 -22.173 1.00 96.88 70 ILE A N 1
ATOM 541 C CA . ILE A 1 70 ? 23.956 8.333 -21.227 1.00 96.88 70 ILE A CA 1
ATOM 542 C C . ILE A 1 70 ? 23.513 9.290 -20.111 1.00 96.88 70 ILE A C 1
ATOM 544 O O . ILE A 1 70 ? 22.304 9.410 -19.906 1.00 96.88 70 ILE A O 1
ATOM 548 N N . PRO A 1 71 ? 24.407 10.032 -19.420 1.00 97.50 71 PRO A N 1
ATOM 549 C CA . PRO A 1 71 ? 23.965 10.967 -18.387 1.00 97.50 71 PRO A CA 1
ATOM 550 C C . PRO A 1 71 ? 23.026 12.052 -18.922 1.00 97.50 71 PRO A C 1
ATOM 552 O O . PRO A 1 71 ? 22.065 12.403 -18.242 1.00 97.50 71 PRO A O 1
ATOM 555 N N . ALA A 1 72 ? 23.253 12.549 -20.143 1.00 96.38 72 ALA A N 1
ATOM 556 C CA . ALA A 1 72 ? 22.380 13.544 -20.763 1.00 96.38 72 ALA A CA 1
ATOM 557 C C . ALA A 1 72 ? 20.973 12.984 -21.045 1.00 96.38 72 ALA A C 1
ATOM 559 O O . ALA A 1 72 ? 19.980 13.657 -20.768 1.00 96.38 72 ALA A O 1
ATOM 560 N N . ILE A 1 73 ? 20.876 11.741 -21.531 1.00 96.62 73 ILE A N 1
ATOM 561 C CA . ILE A 1 73 ? 19.595 11.048 -21.742 1.00 96.62 73 ILE A CA 1
ATOM 562 C C . ILE A 1 73 ? 18.877 10.832 -20.405 1.00 96.62 73 ILE A C 1
ATOM 564 O O . ILE A 1 73 ? 17.701 11.171 -20.279 1.00 96.62 73 ILE A O 1
ATOM 568 N N . LEU A 1 74 ? 19.573 10.325 -19.386 1.00 95.94 74 LEU A N 1
ATOM 569 C CA . LEU A 1 74 ? 18.977 10.038 -18.076 1.00 95.94 74 LEU A CA 1
ATOM 570 C C . LEU A 1 74 ? 18.566 11.306 -17.310 1.00 95.94 74 LEU A C 1
ATOM 572 O O . LEU A 1 74 ? 17.619 11.267 -16.529 1.00 95.94 74 LEU A O 1
ATOM 576 N N . ALA A 1 75 ? 19.239 12.433 -17.552 1.00 95.62 75 ALA A N 1
ATOM 577 C CA . ALA A 1 75 ? 18.875 13.734 -16.991 1.00 95.62 75 ALA A CA 1
ATOM 578 C C . ALA A 1 75 ? 17.719 14.423 -17.740 1.00 95.62 75 ALA A C 1
ATOM 580 O O . ALA A 1 75 ? 17.219 15.452 -17.283 1.00 95.62 75 ALA A O 1
ATOM 581 N N . SER A 1 76 ? 17.289 13.890 -18.887 1.00 96.38 76 SER A N 1
ATOM 582 C CA . SER A 1 76 ? 16.233 14.505 -19.689 1.00 96.38 76 SER A CA 1
ATOM 583 C C . SER A 1 76 ? 14.863 14.458 -18.993 1.00 96.38 76 SER A C 1
ATOM 585 O O . SER A 1 76 ? 14.595 13.574 -18.167 1.00 96.38 76 SER A O 1
ATOM 587 N N . PRO A 1 77 ? 13.937 15.362 -19.355 1.00 95.19 77 PRO A N 1
ATOM 588 C CA . PRO A 1 77 ? 12.543 15.284 -18.925 1.00 95.19 77 PRO A CA 1
ATOM 589 C C . PRO A 1 77 ? 11.887 13.930 -19.221 1.00 95.19 77 PRO A C 1
ATOM 591 O O . PRO A 1 77 ? 11.104 13.448 -18.402 1.00 95.19 77 PRO A O 1
ATOM 594 N N . ALA A 1 78 ? 12.234 13.271 -20.330 1.00 94.81 78 ALA A N 1
ATOM 595 C CA . ALA A 1 78 ? 11.747 11.926 -20.638 1.00 94.81 78 ALA A CA 1
ATOM 596 C C . ALA A 1 78 ? 12.073 10.895 -19.541 1.00 94.81 78 ALA A C 1
ATOM 598 O O . ALA A 1 78 ? 11.224 10.075 -19.204 1.00 94.81 78 ALA A O 1
ATOM 599 N N . PHE A 1 79 ? 13.256 10.940 -18.928 1.00 93.69 79 PHE A N 1
ATOM 600 C CA . PHE A 1 79 ? 13.646 9.977 -17.886 1.00 93.69 79 PHE A CA 1
ATOM 601 C C . PHE A 1 79 ? 13.325 10.436 -16.463 1.00 93.69 79 PHE A C 1
ATOM 603 O O . PHE A 1 79 ? 13.141 9.605 -15.576 1.00 93.69 79 PHE A O 1
ATOM 610 N N . THR A 1 80 ? 13.224 11.746 -16.239 1.00 92.94 80 THR A N 1
ATOM 611 C CA . THR A 1 80 ? 12.974 12.314 -14.904 1.00 92.94 80 THR A CA 1
ATOM 612 C C . THR A 1 80 ? 11.493 12.530 -14.599 1.00 92.94 80 THR A C 1
ATOM 614 O O . THR A 1 80 ? 11.117 12.589 -13.430 1.00 92.94 80 THR A O 1
ATOM 617 N N . THR A 1 81 ? 10.639 12.632 -15.624 1.00 89.62 81 THR A N 1
ATOM 618 C CA . THR A 1 81 ? 9.201 12.920 -15.454 1.00 89.62 81 THR A CA 1
ATOM 619 C C . THR A 1 81 ? 8.276 11.856 -16.042 1.00 89.62 81 THR A C 1
ATOM 621 O O . THR A 1 81 ? 7.073 11.890 -15.787 1.00 89.62 81 THR A O 1
ATOM 624 N N . GLN A 1 82 ? 8.809 10.898 -16.806 1.00 88.19 82 GLN A N 1
ATOM 625 C CA . GLN A 1 82 ? 8.027 9.848 -17.461 1.00 88.19 82 GLN A CA 1
ATOM 626 C C . GLN A 1 82 ? 8.631 8.463 -17.212 1.00 88.19 82 GLN A C 1
ATOM 628 O O . GLN A 1 82 ? 9.758 8.315 -16.737 1.00 88.19 82 GLN A O 1
ATOM 633 N N . LYS A 1 83 ? 7.860 7.423 -17.540 1.00 89.25 83 LYS A N 1
ATOM 634 C CA . LYS A 1 83 ? 8.340 6.041 -17.512 1.00 89.25 83 LYS A CA 1
ATOM 635 C C . LYS A 1 83 ? 9.098 5.737 -18.795 1.00 89.25 83 LYS A C 1
ATOM 637 O O . LYS A 1 83 ? 8.487 5.404 -19.804 1.00 89.25 83 LYS A O 1
ATOM 642 N N . SER A 1 84 ? 10.418 5.824 -18.715 1.00 92.94 84 SER A N 1
ATOM 643 C CA . SER A 1 84 ? 11.310 5.574 -19.847 1.00 92.94 84 SER A CA 1
ATOM 644 C C . SER A 1 84 ? 12.219 4.374 -19.601 1.00 92.94 84 SER A C 1
ATOM 646 O O . SER A 1 84 ? 12.471 3.984 -18.451 1.00 92.94 84 SER A O 1
ATOM 648 N N . LEU A 1 85 ? 12.685 3.788 -20.704 1.00 94.56 85 LEU A N 1
ATOM 649 C CA . LEU A 1 85 ? 13.635 2.686 -20.762 1.00 94.56 85 LEU A CA 1
ATOM 650 C C . LEU A 1 85 ? 14.729 3.047 -21.771 1.00 94.56 85 LEU A C 1
ATOM 652 O O . LEU A 1 85 ? 14.431 3.328 -22.928 1.00 94.56 85 LEU A O 1
ATOM 656 N N . LEU A 1 86 ? 15.982 3.026 -21.327 1.00 96.88 86 LEU A N 1
ATOM 657 C CA . LEU A 1 86 ? 17.163 3.062 -22.182 1.00 96.88 86 LEU A CA 1
ATOM 658 C C . LEU A 1 86 ? 17.732 1.648 -22.248 1.00 96.88 86 LEU A C 1
ATOM 660 O O . LEU A 1 86 ? 17.960 1.035 -21.205 1.00 96.88 86 LEU A O 1
ATOM 664 N N . VAL A 1 87 ? 17.974 1.160 -23.461 1.00 96.94 87 VAL A N 1
ATOM 665 C CA . VAL A 1 87 ? 18.659 -0.110 -23.716 1.00 96.94 87 VAL A CA 1
ATOM 666 C C . VAL A 1 87 ? 19.923 0.174 -24.513 1.00 96.94 87 VAL A C 1
ATOM 668 O O . VAL A 1 87 ? 19.880 0.911 -25.495 1.00 96.94 87 VAL A O 1
ATOM 671 N N . ILE A 1 88 ? 21.036 -0.406 -24.078 1.00 96.69 88 ILE A N 1
ATOM 672 C CA . ILE A 1 88 ? 22.326 -0.379 -24.768 1.00 96.69 88 ILE A CA 1
ATOM 673 C C . ILE A 1 88 ? 22.655 -1.823 -25.119 1.00 96.69 88 ILE A C 1
ATOM 675 O O . ILE A 1 88 ? 22.651 -2.693 -24.246 1.00 96.69 88 ILE A O 1
ATOM 679 N N . VAL A 1 89 ? 22.894 -2.076 -26.399 1.00 94.50 89 VAL A N 1
ATOM 680 C CA . VAL A 1 89 ? 23.124 -3.413 -26.937 1.00 94.50 89 VAL A CA 1
ATOM 681 C C . VAL A 1 89 ? 24.069 -3.320 -28.130 1.00 94.50 89 VAL A C 1
ATOM 683 O O . VAL A 1 89 ? 24.016 -2.341 -28.873 1.00 94.50 89 VAL A O 1
ATOM 686 N N . TRP A 1 90 ? 24.916 -4.330 -28.291 1.00 91.88 90 TRP A N 1
ATOM 687 C CA . TRP A 1 90 ? 25.763 -4.522 -29.467 1.00 91.88 90 TRP A CA 1
ATOM 688 C C . TRP A 1 90 ? 25.082 -5.514 -30.401 1.00 91.88 90 TRP A C 1
ATOM 690 O O . TRP A 1 90 ? 24.442 -6.445 -29.922 1.00 91.88 90 TRP A O 1
ATOM 700 N N . ASP A 1 91 ? 25.161 -5.294 -31.706 1.00 89.88 91 ASP A N 1
ATOM 701 C CA . ASP A 1 91 ? 24.522 -6.140 -32.714 1.00 89.88 91 ASP A CA 1
ATOM 702 C C . ASP A 1 91 ? 25.291 -7.437 -32.990 1.00 89.88 91 ASP A C 1
ATOM 704 O O . ASP A 1 91 ? 24.683 -8.439 -33.367 1.00 89.88 91 ASP A O 1
ATOM 708 N N . GLU A 1 92 ? 26.600 -7.436 -32.749 1.00 87.44 92 GLU A N 1
ATOM 709 C CA . GLU A 1 92 ? 27.483 -8.585 -32.934 1.00 87.44 92 GLU A CA 1
ATOM 710 C C . GLU A 1 92 ? 28.629 -8.607 -31.909 1.00 87.44 92 GLU A C 1
ATOM 712 O O . GLU A 1 92 ? 28.904 -7.612 -31.230 1.00 87.44 92 GLU A O 1
ATOM 717 N N . ASP A 1 93 ? 29.251 -9.779 -31.736 1.00 85.62 93 ASP A N 1
ATOM 718 C CA . ASP A 1 93 ? 30.446 -9.925 -30.903 1.00 85.62 93 ASP A CA 1
ATOM 719 C C . ASP A 1 93 ? 31.711 -9.477 -31.659 1.00 85.62 93 ASP A C 1
ATOM 721 O O . ASP A 1 93 ? 31.691 -9.171 -32.848 1.00 85.62 93 ASP A O 1
ATOM 725 N N . ASP A 1 94 ? 32.853 -9.448 -30.975 1.00 79.06 94 ASP A N 1
ATOM 726 C CA . ASP A 1 94 ? 34.159 -9.119 -31.563 1.00 79.06 94 ASP A CA 1
ATOM 727 C C . ASP A 1 94 ? 34.763 -10.280 -32.383 1.00 79.06 94 ASP A C 1
ATOM 729 O O . ASP A 1 94 ? 35.983 -10.372 -32.544 1.00 79.06 94 ASP A O 1
ATOM 733 N N . PHE A 1 95 ? 33.922 -11.194 -32.881 1.00 74.31 95 PHE A N 1
ATOM 734 C CA . PHE A 1 95 ? 34.303 -12.456 -33.512 1.00 74.31 95 PHE A CA 1
ATOM 735 C C . PHE A 1 95 ? 35.089 -13.407 -32.586 1.00 74.31 95 PHE A C 1
ATOM 737 O O . PHE A 1 95 ? 35.753 -14.331 -33.067 1.00 74.31 95 PHE A O 1
ATOM 744 N N . SER A 1 96 ? 35.012 -13.229 -31.258 1.00 71.94 96 SER A N 1
ATOM 745 C CA . SER A 1 96 ? 35.671 -14.103 -30.267 1.00 71.94 96 SER A CA 1
ATOM 746 C C . SER A 1 96 ? 35.077 -15.515 -30.178 1.00 71.94 96 SER A C 1
ATOM 748 O O . SER A 1 96 ? 35.671 -16.392 -29.544 1.00 71.94 96 SER A O 1
ATOM 750 N N . GLY A 1 97 ? 33.954 -15.776 -30.858 1.00 65.38 97 GLY A N 1
ATOM 751 C CA . GLY A 1 97 ? 33.460 -17.125 -31.150 1.00 65.38 97 GLY A CA 1
ATOM 752 C C . GLY A 1 97 ? 32.424 -17.670 -30.169 1.00 65.38 97 GLY A C 1
ATOM 753 O O . GLY A 1 97 ? 31.987 -18.809 -30.331 1.00 65.38 97 GLY A O 1
ATOM 754 N N . ASN A 1 98 ? 31.999 -16.871 -29.186 1.00 78.75 98 ASN A N 1
ATOM 755 C CA . ASN A 1 98 ? 30.920 -17.239 -28.267 1.00 78.75 98 ASN A CA 1
ATOM 756 C C . ASN A 1 98 ? 29.572 -16.598 -28.642 1.00 78.75 98 ASN A C 1
ATOM 758 O O . ASN A 1 98 ? 28.559 -16.997 -28.068 1.00 78.75 98 ASN A O 1
ATOM 762 N N . ASN A 1 99 ? 29.548 -15.661 -29.605 1.00 84.62 99 ASN A N 1
ATOM 763 C CA . ASN A 1 99 ? 28.360 -14.972 -30.121 1.00 84.62 99 ASN A CA 1
ATOM 764 C C . ASN A 1 99 ? 27.484 -14.385 -29.001 1.00 84.62 99 ASN A C 1
ATOM 766 O O . ASN A 1 99 ? 26.265 -14.561 -28.972 1.00 84.62 99 ASN A O 1
ATOM 770 N N . GLN A 1 100 ? 28.141 -13.754 -28.028 1.00 88.88 100 GLN A N 1
ATOM 771 C CA . GLN A 1 100 ? 27.519 -13.132 -26.866 1.00 88.88 100 GLN A CA 1
ATOM 772 C C . GLN A 1 100 ? 27.829 -11.644 -26.864 1.00 88.88 100 GLN A C 1
ATOM 774 O O . GLN A 1 100 ? 28.985 -11.239 -26.950 1.00 88.88 100 GLN A O 1
ATOM 779 N N . VAL A 1 101 ? 26.784 -10.846 -26.691 1.00 91.56 101 VAL A N 1
ATOM 780 C CA . VAL A 1 101 ? 26.863 -9.390 -26.623 1.00 91.56 101 VAL A CA 1
ATOM 781 C C . VAL A 1 101 ? 26.357 -8.901 -25.277 1.00 91.56 101 VAL A C 1
ATOM 783 O O . VAL A 1 101 ? 25.529 -9.546 -24.626 1.00 91.56 101 VAL A O 1
ATOM 786 N N . ALA A 1 102 ? 26.842 -7.739 -24.848 1.00 91.50 102 ALA A N 1
ATOM 787 C CA . ALA A 1 102 ? 26.274 -7.080 -23.687 1.00 91.50 102 ALA A CA 1
ATOM 788 C C . ALA A 1 102 ? 24.883 -6.521 -24.027 1.00 91.50 102 ALA A C 1
ATOM 790 O O . ALA A 1 102 ? 24.663 -5.932 -25.084 1.00 91.50 102 ALA A O 1
ATOM 791 N N . TRP A 1 103 ? 23.952 -6.679 -23.091 1.00 94.81 103 TRP A N 1
ATOM 792 C CA . TRP A 1 103 ? 22.648 -6.031 -23.116 1.00 94.81 103 TRP A CA 1
ATOM 793 C C . TRP A 1 103 ? 22.436 -5.371 -21.757 1.00 94.81 103 TRP A C 1
ATOM 795 O O . TRP A 1 103 ? 22.468 -6.034 -20.719 1.00 94.81 103 TRP A O 1
ATOM 805 N N . ILE A 1 104 ? 22.280 -4.052 -21.753 1.00 96.12 104 ILE A N 1
ATOM 806 C CA . ILE A 1 104 ? 22.203 -3.236 -20.540 1.00 96.12 104 ILE A CA 1
ATOM 807 C C . ILE A 1 104 ? 20.919 -2.419 -20.606 1.00 96.12 104 ILE A C 1
ATOM 809 O O . ILE A 1 104 ? 20.658 -1.759 -21.609 1.00 96.12 104 ILE A O 1
ATOM 813 N N . ALA A 1 105 ? 20.144 -2.414 -19.524 1.00 95.88 105 ALA A N 1
ATOM 814 C CA . ALA A 1 105 ? 18.935 -1.608 -19.419 1.00 95.88 105 ALA A CA 1
ATOM 815 C C . ALA A 1 105 ? 18.958 -0.681 -18.207 1.00 95.88 105 ALA A C 1
ATOM 817 O O . ALA A 1 105 ? 19.438 -1.034 -17.131 1.00 95.88 105 ALA A O 1
ATOM 818 N N . ILE A 1 106 ? 18.400 0.514 -18.389 1.00 94.31 106 ILE A N 1
ATOM 819 C CA . ILE A 1 106 ? 18.268 1.542 -17.357 1.00 94.31 106 ILE A CA 1
ATOM 820 C C . ILE A 1 106 ? 16.881 2.167 -17.503 1.00 94.31 106 ILE A C 1
ATOM 822 O O . ILE A 1 106 ? 16.521 2.639 -18.579 1.00 94.31 106 ILE A O 1
ATOM 826 N N . GLY A 1 107 ? 16.079 2.186 -16.439 1.00 90.69 107 GLY A N 1
ATOM 827 C CA . GLY A 1 107 ? 14.752 2.793 -16.515 1.00 90.69 107 GLY A CA 1
ATOM 828 C C . GLY A 1 107 ? 13.828 2.462 -15.353 1.00 90.69 107 GLY A C 1
ATOM 829 O O . GLY A 1 107 ? 14.161 1.687 -14.461 1.00 90.69 107 GLY A O 1
ATOM 830 N N . SER A 1 108 ? 12.626 3.038 -15.410 1.00 81.31 108 SER A N 1
ATOM 831 C CA . SER A 1 108 ? 11.610 3.050 -14.337 1.00 81.31 108 SER A CA 1
ATOM 832 C C . SER A 1 108 ? 11.041 1.685 -13.899 1.00 81.31 108 SER A C 1
ATOM 834 O O . SER A 1 108 ? 10.263 1.630 -12.949 1.00 81.31 108 SER A O 1
ATOM 836 N N . GLY A 1 109 ? 11.414 0.590 -14.564 1.00 79.00 109 GLY A N 1
ATOM 837 C CA . GLY A 1 109 ? 10.992 -0.777 -14.228 1.00 79.00 109 GLY A CA 1
ATOM 838 C C . GLY A 1 109 ? 12.110 -1.816 -14.322 1.00 79.00 109 GLY A C 1
ATOM 839 O O . GLY A 1 109 ? 11.829 -3.011 -14.309 1.00 79.00 109 GLY A O 1
ATOM 840 N N . VAL A 1 110 ? 13.364 -1.378 -14.452 1.00 89.06 110 VAL A N 1
ATOM 841 C CA . VAL A 1 110 ? 14.527 -2.268 -14.554 1.00 89.06 110 VAL A CA 1
ATOM 842 C C . VAL A 1 110 ? 15.071 -2.544 -13.155 1.00 89.06 110 VAL A C 1
ATOM 844 O O . VAL A 1 110 ? 15.253 -1.616 -12.366 1.00 89.06 110 VAL A O 1
ATOM 847 N N . LYS A 1 111 ? 15.350 -3.811 -12.831 1.00 84.50 111 LYS A N 1
ATOM 848 C CA . LYS A 1 111 ? 15.999 -4.164 -11.559 1.00 84.50 111 LYS A CA 1
ATOM 849 C C . LYS A 1 111 ? 17.409 -3.564 -11.496 1.00 84.50 111 LYS A C 1
ATOM 851 O O . LYS A 1 111 ? 18.208 -3.743 -12.411 1.00 84.50 111 LYS A O 1
ATOM 856 N N . THR A 1 112 ? 17.736 -2.876 -10.405 1.00 84.06 112 THR A N 1
ATOM 857 C CA . THR A 1 112 ? 19.078 -2.319 -10.185 1.00 84.06 112 THR A CA 1
ATOM 858 C C . THR A 1 112 ? 20.044 -3.397 -9.699 1.00 84.06 112 THR A C 1
ATOM 860 O O . THR A 1 112 ? 19.651 -4.301 -8.964 1.00 84.06 112 THR A O 1
ATOM 863 N N . ASN A 1 113 ? 21.318 -3.297 -10.101 1.00 84.44 113 ASN A N 1
ATOM 864 C CA . ASN A 1 113 ? 22.375 -4.248 -9.725 1.00 84.44 113 ASN A CA 1
ATOM 865 C C . ASN A 1 113 ? 21.980 -5.721 -9.966 1.00 84.44 113 ASN A C 1
ATOM 867 O O . ASN A 1 113 ? 22.229 -6.598 -9.137 1.00 84.44 113 ASN A O 1
ATOM 871 N N . TYR A 1 114 ? 21.302 -5.973 -11.086 1.00 88.12 114 TYR A N 1
ATOM 872 C CA . TYR A 1 114 ? 20.777 -7.280 -11.443 1.00 88.12 114 TYR A CA 1
ATOM 873 C C . TYR A 1 114 ? 21.416 -7.771 -12.739 1.00 88.12 114 TYR A C 1
ATOM 875 O O . TYR A 1 114 ? 21.472 -7.041 -13.725 1.00 88.12 114 TYR A O 1
ATOM 883 N N . VAL A 1 115 ? 21.862 -9.025 -12.729 1.00 92.50 115 VAL A N 1
ATOM 884 C CA . VAL A 1 115 ? 22.321 -9.754 -13.912 1.00 92.50 115 VAL A CA 1
ATOM 885 C C . VAL A 1 115 ? 21.419 -10.970 -14.055 1.00 92.50 115 VAL A C 1
ATOM 887 O O . VAL A 1 115 ? 21.283 -11.756 -13.115 1.00 92.50 115 VAL A O 1
ATOM 890 N N . SER A 1 116 ? 20.773 -11.098 -15.211 1.00 92.62 116 SER A N 1
ATOM 891 C CA . SER A 1 116 ? 19.934 -12.255 -15.509 1.00 92.62 116 SER A CA 1
ATOM 892 C C . SER A 1 116 ? 20.789 -13.518 -15.621 1.00 92.62 116 SER A C 1
ATOM 894 O O . SER A 1 116 ? 21.880 -13.496 -16.187 1.00 92.62 116 SER A O 1
ATOM 896 N N . SER A 1 117 ? 20.278 -14.633 -15.100 1.00 91.06 117 SER A N 1
ATOM 897 C CA . SER A 1 117 ? 20.831 -15.969 -15.353 1.00 91.06 117 SER A CA 1
ATOM 898 C C . SER A 1 117 ? 20.141 -16.680 -16.523 1.00 91.06 117 SER A C 1
ATOM 900 O O . SER A 1 117 ? 20.452 -17.836 -16.803 1.00 91.06 117 SER A O 1
ATOM 902 N N . VAL A 1 118 ? 19.150 -16.039 -17.146 1.00 92.06 118 VAL A N 1
ATOM 903 C CA . VAL A 1 118 ? 18.414 -16.560 -18.298 1.00 92.06 118 VAL A CA 1
ATOM 904 C C . VAL A 1 118 ? 19.172 -16.168 -19.563 1.00 92.06 118 VAL A C 1
ATOM 906 O O . VAL A 1 118 ? 19.643 -15.040 -19.693 1.00 92.06 118 VAL A O 1
ATOM 909 N N . GLN A 1 119 ? 19.308 -17.107 -20.498 1.00 91.94 119 GLN A N 1
ATOM 910 C CA . GLN A 1 119 ? 19.872 -16.802 -21.809 1.00 91.94 119 GLN A CA 1
ATOM 911 C C . GLN A 1 119 ? 18.809 -16.145 -22.683 1.00 91.94 119 GLN A C 1
ATOM 913 O O . GLN A 1 119 ? 17.728 -16.701 -22.879 1.00 91.94 119 GLN A O 1
ATOM 918 N N . TYR A 1 120 ? 19.152 -14.978 -23.215 1.00 95.50 120 TYR A N 1
ATOM 919 C CA . TYR A 1 120 ? 18.333 -14.220 -24.146 1.00 95.50 120 TYR A CA 1
ATOM 920 C C . TYR A 1 120 ? 19.084 -14.006 -25.455 1.00 95.50 120 TYR A C 1
ATOM 922 O O . TYR A 1 120 ? 20.313 -14.027 -25.497 1.00 95.50 120 TYR A O 1
ATOM 930 N N . ASP A 1 121 ? 18.317 -13.771 -26.509 1.00 94.75 121 ASP A N 1
ATOM 931 C CA . ASP A 1 121 ? 18.789 -13.356 -27.825 1.00 94.75 121 ASP A CA 1
ATOM 932 C C . ASP A 1 121 ? 18.198 -11.982 -28.198 1.00 94.75 121 ASP A C 1
ATOM 934 O O . ASP A 1 121 ? 17.393 -11.405 -27.461 1.00 94.75 121 ASP A O 1
ATOM 938 N N . HIS A 1 122 ? 18.566 -11.436 -29.359 1.00 94.38 122 HIS A N 1
ATOM 939 C CA . HIS A 1 122 ? 18.011 -10.157 -29.822 1.00 94.38 122 HIS A CA 1
ATOM 940 C C . HIS A 1 122 ? 16.486 -10.186 -29.996 1.00 94.38 122 HIS A C 1
ATOM 942 O O . HIS A 1 122 ? 15.812 -9.185 -29.736 1.00 94.38 122 HIS A O 1
ATOM 948 N N . TYR A 1 123 ? 15.927 -11.337 -30.383 1.00 97.06 123 TYR A N 1
ATOM 949 C CA . TYR A 1 123 ? 14.484 -11.515 -30.523 1.00 97.06 123 TYR A CA 1
ATOM 950 C C . TYR A 1 123 ? 13.755 -11.424 -29.181 1.00 97.06 123 TYR A C 1
ATOM 952 O O . TYR A 1 123 ? 12.621 -10.953 -29.137 1.00 97.06 123 TYR A O 1
ATOM 960 N N . SER A 1 124 ? 14.410 -11.782 -28.078 1.00 96.88 124 SER A N 1
ATOM 961 C CA . SER A 1 124 ? 13.857 -11.697 -26.725 1.00 96.88 124 SER A CA 1
ATOM 962 C C . SER A 1 124 ? 13.522 -10.255 -26.328 1.00 96.88 124 SER A C 1
ATOM 964 O O . SER A 1 124 ? 12.499 -10.009 -25.680 1.00 96.88 124 SER A O 1
ATOM 966 N N . PHE A 1 125 ? 14.313 -9.268 -26.770 1.00 95.44 125 PHE A N 1
ATOM 967 C CA . PHE A 1 125 ? 13.985 -7.859 -26.540 1.00 95.44 125 PHE A CA 1
ATOM 968 C C . PHE A 1 125 ? 12.759 -7.420 -27.349 1.00 95.44 125 PHE A C 1
ATOM 970 O O . PHE A 1 125 ? 11.826 -6.853 -26.775 1.00 95.44 125 PHE A O 1
ATOM 977 N N . LEU A 1 126 ? 12.713 -7.740 -28.649 1.00 95.81 126 LEU A N 1
ATOM 978 C CA . LEU A 1 126 ? 11.548 -7.453 -29.495 1.00 95.81 126 LEU A CA 1
ATOM 979 C C . LEU A 1 126 ? 10.281 -8.093 -28.913 1.00 95.81 126 LEU A C 1
ATOM 981 O O . LEU A 1 126 ? 9.286 -7.406 -28.683 1.00 95.81 126 LEU A O 1
ATOM 985 N N . ARG A 1 127 ? 10.362 -9.375 -28.548 1.00 96.12 127 ARG A N 1
ATOM 986 C CA . ARG A 1 127 ? 9.268 -10.122 -27.929 1.00 96.12 127 ARG A CA 1
ATOM 987 C C . ARG A 1 127 ? 8.789 -9.491 -26.621 1.00 96.12 127 ARG A C 1
ATOM 989 O O . ARG A 1 127 ? 7.595 -9.507 -26.314 1.00 96.12 127 ARG A O 1
ATOM 996 N N . THR A 1 128 ? 9.706 -8.908 -25.850 1.00 94.38 128 THR A N 1
ATOM 997 C CA . THR A 1 128 ? 9.381 -8.182 -24.617 1.00 94.38 128 THR A CA 1
ATOM 998 C C . THR A 1 128 ? 8.595 -6.904 -24.899 1.00 94.38 128 THR A C 1
ATOM 1000 O O . THR A 1 128 ? 7.585 -6.663 -24.237 1.00 94.38 128 THR A O 1
ATOM 1003 N N . VAL A 1 129 ? 9.000 -6.115 -25.900 1.00 94.00 129 VAL A N 1
ATOM 1004 C CA . VAL A 1 129 ? 8.268 -4.908 -26.324 1.00 94.00 129 VAL A CA 1
ATOM 1005 C C . VAL A 1 129 ? 6.876 -5.273 -26.840 1.00 94.00 129 VAL A C 1
ATOM 1007 O O . VAL A 1 129 ? 5.888 -4.676 -26.414 1.00 94.00 129 VAL A O 1
ATOM 1010 N N . GLU A 1 130 ? 6.771 -6.298 -27.685 1.00 94.56 130 GLU A N 1
ATOM 1011 C CA . GLU A 1 130 ? 5.490 -6.778 -28.211 1.00 94.56 130 GLU A CA 1
ATOM 1012 C C . GLU A 1 130 ? 4.541 -7.205 -27.093 1.00 94.56 130 GLU A C 1
ATOM 1014 O O . GLU A 1 130 ? 3.383 -6.789 -27.059 1.00 94.56 130 GLU A O 1
ATOM 1019 N N . SER A 1 131 ? 5.042 -7.991 -26.136 1.00 91.31 131 SER A N 1
ATOM 1020 C CA . SER A 1 131 ? 4.259 -8.412 -24.977 1.00 91.31 131 SER A CA 1
ATOM 1021 C C . SER A 1 131 ? 3.827 -7.225 -24.113 1.00 91.31 131 SER A C 1
ATOM 1023 O O . SER A 1 131 ? 2.705 -7.226 -23.611 1.00 91.31 131 SER A O 1
ATOM 1025 N N . ALA A 1 132 ? 4.693 -6.226 -23.922 1.00 88.94 132 ALA A N 1
ATOM 1026 C CA . ALA A 1 132 ? 4.397 -5.053 -23.104 1.00 88.94 132 ALA A CA 1
ATOM 1027 C C . ALA A 1 132 ? 3.365 -4.118 -23.758 1.00 88.94 132 ALA A C 1
ATOM 1029 O O . ALA A 1 132 ? 2.579 -3.484 -23.055 1.00 88.94 132 ALA A O 1
ATOM 1030 N N . TRP A 1 133 ? 3.354 -4.032 -25.089 1.00 90.62 133 TRP A N 1
ATOM 1031 C CA . TRP A 1 133 ? 2.449 -3.165 -25.854 1.00 90.62 133 TRP A CA 1
ATOM 1032 C C . TRP A 1 133 ? 1.213 -3.883 -26.404 1.00 90.62 133 TRP A C 1
ATOM 1034 O O . TRP A 1 133 ? 0.378 -3.253 -27.049 1.00 90.62 133 TRP A O 1
ATOM 1044 N N . GLY A 1 134 ? 1.066 -5.186 -26.144 1.00 92.19 134 GLY A N 1
ATOM 1045 C CA . GLY A 1 134 ? -0.047 -5.983 -26.663 1.00 92.19 134 GLY A CA 1
ATOM 1046 C C . GLY A 1 134 ? -0.013 -6.140 -28.187 1.00 92.19 134 GLY A C 1
ATOM 1047 O O . GLY A 1 134 ? -1.065 -6.226 -28.820 1.00 92.19 134 GLY A O 1
ATOM 1048 N N . LEU A 1 135 ? 1.182 -6.144 -28.780 1.00 93.25 135 LEU A N 1
ATOM 1049 C CA . LEU A 1 135 ? 1.380 -6.319 -30.215 1.00 93.25 135 LEU A CA 1
ATOM 1050 C C . LEU A 1 135 ? 1.485 -7.802 -30.582 1.00 93.25 135 LEU A C 1
ATOM 1052 O O . LEU A 1 135 ? 1.866 -8.649 -29.773 1.00 93.25 135 LEU A O 1
ATOM 1056 N N . SER A 1 136 ? 1.135 -8.107 -31.831 1.00 96.06 136 SER A N 1
ATOM 1057 C CA . SER A 1 136 ? 1.399 -9.420 -32.424 1.00 96.06 136 SER A CA 1
ATOM 1058 C C . SER A 1 136 ? 2.873 -9.547 -32.796 1.00 96.06 136 SER A C 1
ATOM 1060 O O . SER A 1 136 ? 3.491 -8.556 -33.176 1.00 96.06 136 SER A O 1
ATOM 1062 N N . THR A 1 137 ? 3.388 -10.771 -32.733 1.00 96.50 137 THR A N 1
ATOM 1063 C CA . THR A 1 137 ? 4.744 -11.123 -33.172 1.00 96.50 137 THR A CA 1
ATOM 1064 C C . THR A 1 137 ? 4.885 -10.902 -34.677 1.00 96.50 137 THR A C 1
ATOM 1066 O O . THR A 1 137 ? 3.980 -11.263 -35.440 1.00 96.50 137 THR A O 1
ATOM 1069 N N . LEU A 1 138 ? 6.005 -10.332 -35.110 1.00 92.12 138 LEU A N 1
ATOM 1070 C CA . LEU A 1 138 ? 6.324 -10.087 -36.515 1.00 92.12 138 LEU A CA 1
ATOM 1071 C C . LEU A 1 138 ? 6.708 -11.370 -37.260 1.00 92.12 138 LEU A C 1
ATOM 1073 O O . LEU A 1 138 ? 6.344 -11.536 -38.427 1.00 92.12 138 LEU A O 1
ATOM 1077 N N . THR A 1 139 ? 7.447 -12.274 -36.613 1.00 95.25 139 THR A N 1
ATOM 1078 C CA . THR A 1 139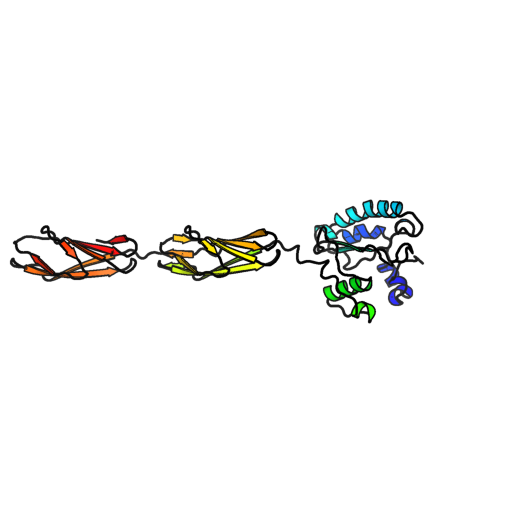 ? 7.936 -13.520 -37.220 1.00 95.25 139 THR A CA 1
ATOM 1079 C C . THR A 1 139 ? 7.896 -14.695 -36.238 1.00 95.25 139 THR A C 1
ATOM 1081 O O . THR A 1 139 ? 7.531 -14.571 -35.070 1.00 95.25 139 THR A O 1
ATOM 1084 N N . ALA A 1 140 ? 8.275 -15.883 -36.719 1.00 96.44 140 ALA A N 1
ATOM 1085 C CA . ALA A 1 140 ? 8.412 -17.059 -35.863 1.00 96.44 140 ALA A CA 1
ATOM 1086 C C . ALA A 1 140 ? 9.591 -16.953 -34.876 1.00 96.44 140 ALA A C 1
ATOM 1088 O O . ALA A 1 140 ? 9.563 -17.626 -33.849 1.00 96.44 140 ALA A O 1
ATOM 1089 N N . ASN A 1 141 ? 10.606 -16.129 -35.167 1.00 96.94 141 ASN A N 1
ATOM 1090 C CA . ASN A 1 141 ? 11.792 -16.004 -34.319 1.00 96.94 141 ASN A CA 1
ATOM 1091 C C . ASN A 1 141 ? 11.455 -15.275 -33.010 1.00 96.94 141 ASN A C 1
ATOM 1093 O O . ASN A 1 141 ? 11.630 -15.830 -31.932 1.00 96.94 141 ASN A O 1
ATOM 1097 N N . ASP A 1 142 ? 10.879 -14.076 -33.100 1.00 96.00 142 ASP A N 1
ATOM 1098 C CA . ASP A 1 142 ? 10.333 -13.329 -31.963 1.00 96.00 142 ASP A CA 1
ATOM 1099 C C . ASP A 1 142 ? 9.169 -14.065 -31.297 1.00 96.00 142 ASP A C 1
ATOM 1101 O O . ASP A 1 142 ? 9.129 -14.141 -30.070 1.00 96.00 142 ASP A O 1
ATOM 1105 N N . GLY A 1 143 ? 8.294 -14.725 -32.063 1.00 94.69 143 GLY A N 1
ATOM 1106 C CA . GLY A 1 143 ? 7.238 -15.564 -31.489 1.00 94.69 143 GLY A CA 1
ATOM 1107 C C . GLY A 1 143 ? 7.737 -16.757 -30.664 1.00 94.69 143 GLY A C 1
ATOM 1108 O O . GLY A 1 143 ? 7.036 -17.191 -29.748 1.00 94.69 143 GLY A O 1
ATOM 1109 N N . GLY A 1 144 ? 8.935 -17.271 -30.958 1.00 93.75 144 GLY A N 1
ATOM 1110 C CA . GLY A 1 144 ? 9.593 -18.341 -30.204 1.00 93.75 144 GLY A CA 1
ATOM 1111 C C . GLY A 1 144 ? 10.530 -17.859 -29.092 1.00 93.75 144 GLY A C 1
ATOM 1112 O O . GLY A 1 144 ? 10.982 -18.681 -28.294 1.00 93.75 144 GLY A O 1
ATOM 1113 N N . ALA A 1 145 ? 10.829 -16.559 -29.026 1.00 97.06 145 ALA A N 1
ATOM 1114 C CA . ALA A 1 145 ? 11.774 -15.999 -28.068 1.00 97.06 145 ALA A CA 1
ATOM 1115 C C . ALA A 1 145 ? 11.167 -15.838 -26.664 1.00 97.06 145 ALA A C 1
ATOM 1117 O O . ALA A 1 145 ? 9.949 -15.760 -26.471 1.00 97.06 145 ALA A O 1
ATOM 1118 N N . SER A 1 146 ? 12.033 -15.770 -25.651 1.00 93.88 146 SER A N 1
ATOM 1119 C CA . SER A 1 146 ? 11.606 -15.600 -24.259 1.00 93.88 146 SER A CA 1
ATOM 1120 C C . SER A 1 146 ? 11.377 -14.126 -23.927 1.00 93.88 146 SER A C 1
ATOM 1122 O O . SER A 1 146 ? 12.178 -13.265 -24.274 1.00 93.88 146 SER A O 1
ATOM 1124 N N . VAL A 1 147 ? 10.300 -13.821 -23.199 1.00 92.56 147 VAL A N 1
ATOM 1125 C CA . VAL A 1 147 ? 10.090 -12.476 -22.639 1.00 92.56 147 VAL A CA 1
ATOM 1126 C C . VAL A 1 147 ? 11.072 -12.258 -21.488 1.00 92.56 147 VAL A C 1
ATOM 1128 O O . VAL A 1 147 ? 11.130 -13.080 -20.572 1.00 92.56 147 VAL A O 1
ATOM 1131 N N . MET A 1 148 ? 11.764 -11.115 -21.479 1.00 93.75 148 MET A N 1
ATOM 1132 C CA . MET A 1 148 ? 12.794 -10.737 -20.497 1.00 93.75 148 MET A CA 1
ATOM 1133 C C . MET A 1 148 ? 12.212 -10.327 -19.129 1.00 93.75 148 MET A C 1
ATOM 1135 O O . MET A 1 148 ? 12.624 -9.350 -18.508 1.00 93.75 148 MET A O 1
ATOM 1139 N N . SER A 1 149 ? 11.199 -11.051 -18.657 1.00 86.44 149 SER A N 1
ATOM 1140 C CA . SER A 1 149 ? 10.403 -10.725 -17.465 1.00 86.44 149 SER A CA 1
ATOM 1141 C C . SER A 1 149 ? 11.193 -10.733 -16.153 1.00 86.44 149 SER A C 1
ATOM 1143 O O . SER A 1 149 ? 10.757 -10.151 -15.167 1.00 86.44 149 SER A O 1
ATOM 1145 N N . ASP A 1 150 ? 12.362 -11.365 -16.111 1.00 86.31 150 ASP A N 1
ATOM 1146 C CA . ASP A 1 150 ? 13.227 -11.367 -14.936 1.00 86.31 150 ASP A CA 1
ATOM 1147 C C . ASP A 1 150 ? 14.078 -10.093 -14.825 1.00 86.31 150 ASP A C 1
ATOM 1149 O O . ASP A 1 150 ? 14.436 -9.711 -13.713 1.00 86.31 150 ASP A O 1
ATOM 1153 N N . VAL A 1 151 ? 14.350 -9.398 -15.930 1.00 89.31 151 VAL A N 1
ATOM 1154 C CA . VAL A 1 151 ? 15.023 -8.089 -15.954 1.00 89.31 151 VAL A CA 1
ATOM 1155 C C . VAL A 1 151 ? 14.090 -6.987 -15.447 1.00 89.31 151 VAL A C 1
ATOM 1157 O O . VAL A 1 151 ? 14.522 -6.052 -14.763 1.00 89.31 151 VAL A O 1
ATOM 1160 N N . PHE A 1 152 ? 12.795 -7.123 -15.739 1.00 83.44 152 PHE A N 1
ATOM 1161 C CA . PHE A 1 152 ? 11.760 -6.157 -15.389 1.00 83.44 152 PHE A CA 1
ATOM 1162 C C . PHE A 1 152 ? 10.943 -6.653 -14.187 1.00 83.44 152 PHE A C 1
ATOM 1164 O O . PHE A 1 152 ? 10.090 -7.522 -14.308 1.00 83.44 152 PHE A O 1
ATOM 1171 N N . GLY A 1 153 ? 11.205 -6.118 -12.993 1.00 62.12 153 GLY A N 1
ATOM 1172 C CA . GLY A 1 153 ? 10.488 -6.489 -11.765 1.00 62.12 153 GLY A CA 1
ATOM 1173 C C . GLY A 1 153 ? 9.549 -5.388 -11.275 1.00 62.12 153 GLY A C 1
ATOM 1174 O O . GLY A 1 153 ? 9.764 -4.214 -11.554 1.00 62.12 153 GLY A O 1
ATOM 1175 N N . THR A 1 154 ? 8.566 -5.737 -10.439 1.00 52.97 154 THR A N 1
ATOM 1176 C CA . THR A 1 154 ? 7.680 -4.806 -9.701 1.00 52.97 154 THR A CA 1
ATOM 1177 C C . THR A 1 154 ? 8.403 -3.955 -8.642 1.00 52.97 154 THR A C 1
ATOM 1179 O O . THR A 1 154 ? 7.788 -3.479 -7.689 1.00 52.97 154 THR A O 1
ATOM 1182 N N . SER A 1 155 ? 9.710 -3.741 -8.782 1.00 43.78 155 SER A N 1
ATOM 1183 C CA . SER A 1 155 ? 10.480 -2.855 -7.919 1.00 43.78 155 SER A CA 1
ATOM 1184 C C . SER A 1 155 ? 10.321 -1.429 -8.439 1.00 43.78 155 SER A C 1
ATOM 1186 O O . SER A 1 155 ? 11.088 -0.970 -9.277 1.00 43.78 155 SER A O 1
ATOM 1188 N N . GLY A 1 156 ? 9.268 -0.745 -7.990 1.00 52.34 156 GLY A N 1
ATOM 1189 C CA . GLY A 1 156 ? 9.033 0.647 -8.384 1.00 52.34 156 GLY A CA 1
ATOM 1190 C C . GLY A 1 156 ? 7.750 1.279 -7.852 1.00 52.34 156 GLY A C 1
ATOM 1191 O O . GLY A 1 156 ? 7.662 2.501 -7.793 1.00 52.34 156 GLY A O 1
ATOM 1192 N N . VAL A 1 157 ? 6.766 0.488 -7.409 1.00 57.31 157 VAL A N 1
ATOM 1193 C CA . VAL A 1 157 ? 5.666 1.026 -6.597 1.00 57.31 157 VAL A CA 1
ATOM 1194 C C . VAL A 1 157 ? 6.045 0.816 -5.139 1.00 57.31 157 VAL A C 1
ATOM 1196 O O . VAL A 1 157 ? 6.159 -0.327 -4.690 1.00 57.31 157 VAL A O 1
ATOM 1199 N N . ALA A 1 158 ? 6.289 1.916 -4.425 1.00 79.62 158 ALA A N 1
ATOM 1200 C CA . ALA A 1 158 ? 6.525 1.884 -2.987 1.00 79.62 158 ALA A CA 1
ATOM 1201 C C . ALA A 1 158 ? 5.427 1.059 -2.304 1.00 79.62 158 ALA A C 1
ATOM 1203 O O . ALA A 1 158 ? 4.260 1.137 -2.698 1.00 79.62 158 ALA A O 1
ATOM 1204 N N . LEU A 1 159 ? 5.804 0.260 -1.303 1.00 88.31 159 LEU A N 1
ATOM 1205 C CA . LEU A 1 159 ? 4.834 -0.477 -0.504 1.00 88.31 159 LEU A CA 1
ATOM 1206 C C . LEU A 1 159 ? 3.780 0.505 0.024 1.00 88.31 159 LEU A C 1
ATOM 1208 O O . LEU A 1 159 ? 4.111 1.513 0.647 1.00 88.31 159 LEU A O 1
ATOM 1212 N N . SER A 1 160 ? 2.513 0.203 -0.221 1.00 89.38 160 SER A N 1
ATOM 1213 C CA . SER A 1 160 ? 1.382 0.978 0.271 1.00 89.38 160 SER A CA 1
ATOM 1214 C C . SER A 1 160 ? 0.417 0.070 1.014 1.00 89.38 160 SER A C 1
ATOM 1216 O O . SER A 1 160 ? 0.190 -1.072 0.611 1.00 89.38 160 SER A O 1
ATOM 1218 N N . ALA A 1 161 ? -0.190 0.600 2.069 1.00 96.12 161 ALA A N 1
ATOM 1219 C CA . ALA A 1 161 ? -1.212 -0.080 2.848 1.00 96.12 161 ALA A CA 1
ATOM 1220 C C . ALA A 1 161 ? -2.544 0.672 2.741 1.00 96.12 161 ALA A C 1
ATOM 1222 O O . ALA A 1 161 ? -2.565 1.894 2.599 1.00 96.12 161 ALA A O 1
ATOM 1223 N N . SER A 1 162 ? -3.654 -0.044 2.877 1.00 93.69 162 SER A N 1
ATOM 1224 C CA . SER A 1 162 ? -4.973 0.548 3.110 1.00 93.69 162 SER A CA 1
ATOM 1225 C C . SER A 1 162 ? -5.696 -0.197 4.220 1.00 93.69 162 SER A C 1
ATOM 1227 O O . SER A 1 162 ? -5.545 -1.410 4.368 1.00 93.69 162 SER A O 1
ATOM 1229 N N . ALA A 1 163 ? -6.476 0.543 5.001 1.00 97.81 163 ALA A N 1
ATOM 1230 C CA . ALA A 1 163 ? -7.139 0.058 6.199 1.00 97.81 163 ALA A CA 1
ATOM 1231 C C . ALA A 1 163 ? -8.585 0.561 6.235 1.00 97.81 163 ALA A C 1
ATOM 1233 O O . ALA A 1 163 ? -8.836 1.738 5.992 1.00 97.81 163 ALA A O 1
ATOM 1234 N N . ASN A 1 164 ? -9.524 -0.320 6.574 1.00 97.56 164 ASN A N 1
ATOM 1235 C CA . ASN A 1 164 ? -10.919 0.031 6.845 1.00 97.56 164 ASN A CA 1
ATOM 1236 C C . ASN A 1 164 ? -11.403 -0.646 8.133 1.00 97.56 164 ASN A C 1
ATOM 1238 O O . ASN A 1 164 ? -10.773 -1.585 8.626 1.00 97.56 164 ASN A O 1
ATOM 1242 N N . ALA A 1 165 ? -12.531 -0.165 8.654 1.00 98.31 165 ALA A N 1
ATOM 1243 C CA . ALA A 1 165 ? -13.178 -0.669 9.859 1.00 98.31 165 ALA A CA 1
ATOM 1244 C C . ALA A 1 165 ? -14.704 -0.641 9.700 1.00 98.31 165 ALA A C 1
ATOM 1246 O O . ALA A 1 165 ? -15.241 0.274 9.073 1.00 98.31 165 ALA A O 1
ATOM 1247 N N . SER A 1 166 ? -15.400 -1.622 10.277 1.00 96.75 166 SER A N 1
ATOM 1248 C CA . SER A 1 166 ? -16.863 -1.641 10.347 1.00 96.75 166 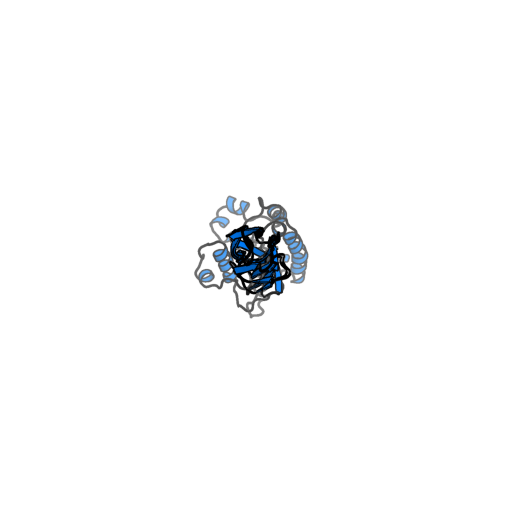SER A CA 1
ATOM 1249 C C . SER A 1 166 ? -17.365 -2.467 11.544 1.00 96.75 166 SER A C 1
ATOM 1251 O O . SER A 1 166 ? -16.902 -3.597 11.725 1.00 96.75 166 SER A O 1
ATOM 1253 N N . PRO A 1 167 ? -18.333 -1.966 12.336 1.00 98.44 167 PRO A N 1
ATOM 1254 C CA . PRO A 1 167 ? -18.904 -0.614 12.283 1.00 98.44 167 PRO A CA 1
ATOM 1255 C C . PRO A 1 167 ? -17.928 0.460 12.804 1.00 98.44 167 PRO A C 1
ATOM 1257 O O . PRO A 1 167 ? -16.975 0.154 13.514 1.00 98.44 167 PRO A O 1
ATOM 1260 N N . THR A 1 168 ? -18.174 1.734 12.479 1.00 97.94 168 THR A N 1
ATOM 1261 C CA . THR A 1 168 ? -17.379 2.884 12.970 1.00 97.94 168 THR A CA 1
ATOM 1262 C C . THR A 1 168 ? -18.019 3.607 14.157 1.00 97.94 168 THR A C 1
ATOM 1264 O O . THR A 1 168 ? -17.468 4.584 14.661 1.00 97.94 168 THR A O 1
ATOM 1267 N N . SER A 1 169 ? -19.168 3.142 14.646 1.00 97.38 169 SER A N 1
ATOM 1268 C CA . SER A 1 169 ? -19.771 3.661 15.871 1.00 97.38 169 SER A CA 1
ATOM 1269 C C . SER A 1 169 ? -20.680 2.648 16.561 1.00 97.38 169 SER A C 1
ATOM 1271 O O . SER A 1 169 ? -21.170 1.704 15.939 1.00 97.38 169 SER A O 1
ATOM 1273 N N . GLY A 1 170 ? -20.890 2.835 17.865 1.00 96.12 170 GLY A N 1
ATOM 1274 C CA . GLY A 1 170 ? -21.770 1.984 18.664 1.00 96.12 170 GLY A CA 1
ATOM 1275 C C . GLY A 1 170 ? -21.669 2.240 20.166 1.00 96.12 170 GLY A C 1
ATOM 1276 O O . GLY A 1 170 ? -21.076 3.227 20.609 1.00 96.12 170 GLY A O 1
ATOM 1277 N N . VAL A 1 171 ? -22.269 1.350 20.954 1.00 91.94 171 VAL A N 1
ATOM 1278 C CA . VAL A 1 171 ? -22.217 1.368 22.424 1.00 91.94 171 VAL A CA 1
ATOM 1279 C C . VAL A 1 171 ? -21.245 0.291 22.902 1.00 91.94 171 VAL A C 1
ATOM 1281 O O . VAL A 1 171 ? -21.216 -0.799 22.339 1.00 91.94 171 VAL A O 1
ATOM 1284 N N . ALA A 1 172 ? -20.449 0.589 23.928 1.00 91.69 172 ALA A N 1
ATOM 1285 C CA . ALA A 1 172 ? -19.552 -0.385 24.539 1.00 91.69 172 ALA A CA 1
ATOM 1286 C C . ALA A 1 172 ? -20.324 -1.547 25.216 1.00 91.69 172 ALA A C 1
ATOM 1288 O O . ALA A 1 172 ? -21.321 -1.281 25.893 1.00 91.69 172 ALA A O 1
ATOM 1289 N N . PRO A 1 173 ? -19.833 -2.802 25.130 1.00 91.94 173 PRO A N 1
ATOM 1290 C CA . PRO A 1 173 ? -18.690 -3.232 24.326 1.00 91.94 173 PRO A CA 1
ATOM 1291 C C . PRO A 1 173 ? -19.029 -3.286 22.826 1.00 91.94 173 PRO A C 1
ATOM 1293 O O . PRO A 1 173 ? -20.021 -3.895 22.432 1.00 91.94 173 PRO A O 1
ATOM 1296 N N . LEU A 1 174 ? -18.179 -2.686 21.986 1.00 95.50 174 LEU A N 1
ATOM 1297 C CA . LEU A 1 174 ? -18.362 -2.668 20.532 1.00 95.50 174 LEU A CA 1
ATOM 1298 C C . LEU A 1 174 ? -17.315 -3.546 19.843 1.00 95.50 174 LEU A C 1
ATOM 1300 O O . LEU A 1 174 ? -16.128 -3.223 19.868 1.00 95.50 174 LEU A O 1
ATOM 1304 N N . THR A 1 175 ? -17.755 -4.621 19.189 1.00 97.88 175 THR A N 1
ATOM 1305 C CA . THR A 1 175 ? -16.898 -5.434 18.313 1.00 97.88 175 THR A CA 1
ATOM 1306 C C . THR A 1 175 ? -16.852 -4.839 16.908 1.00 97.88 175 THR A C 1
ATOM 1308 O O . THR A 1 175 ? -17.889 -4.640 16.279 1.00 97.88 175 THR A O 1
ATOM 1311 N N . VAL A 1 176 ? -15.643 -4.590 16.409 1.00 98.62 176 VAL A N 1
ATOM 1312 C CA . VAL A 1 176 ? -15.361 -4.007 15.094 1.00 98.62 176 VAL A CA 1
ATOM 1313 C C . VAL A 1 176 ? -14.512 -4.969 14.274 1.00 98.62 176 VAL A C 1
ATOM 1315 O O . VAL A 1 176 ? -13.509 -5.495 14.758 1.00 98.62 176 VAL A O 1
ATOM 1318 N N . GLY A 1 177 ? -14.913 -5.202 13.025 1.00 98.56 177 GLY A N 1
ATOM 1319 C CA . GLY A 1 177 ? -14.112 -5.908 12.032 1.00 98.56 177 GLY A CA 1
ATOM 1320 C C . GLY A 1 177 ? -13.208 -4.939 11.277 1.00 98.56 177 GLY A C 1
ATOM 1321 O O . GLY A 1 177 ? -13.654 -3.871 10.854 1.00 98.56 177 GLY A O 1
ATOM 1322 N N . PHE A 1 178 ? -11.950 -5.322 11.086 1.00 98.69 178 PHE A N 1
ATOM 1323 C CA . PHE A 1 178 ? -10.963 -4.552 10.339 1.00 98.69 178 PHE A CA 1
ATOM 1324 C C . PHE A 1 178 ? -10.581 -5.285 9.061 1.00 98.69 178 PHE A C 1
ATOM 1326 O O . PHE A 1 178 ? -10.482 -6.512 9.035 1.00 98.69 178 PHE A O 1
ATOM 1333 N N . THR A 1 179 ? -10.342 -4.524 7.996 1.00 98.00 179 THR A N 1
ATOM 1334 C CA . THR A 1 179 ? -9.842 -5.070 6.731 1.00 98.00 179 THR A CA 1
ATOM 1335 C C . THR A 1 179 ? -8.602 -4.318 6.291 1.00 98.00 179 THR A C 1
ATOM 1337 O O . THR A 1 179 ? -8.627 -3.085 6.219 1.00 98.00 179 THR A O 1
ATOM 1340 N N . GLY A 1 180 ? -7.542 -5.060 5.979 1.00 96.69 180 GLY A N 1
ATOM 1341 C CA . GLY A 1 180 ? -6.266 -4.523 5.524 1.00 96.69 180 GLY A CA 1
ATOM 1342 C C . GLY A 1 180 ? -5.883 -5.043 4.143 1.00 96.69 180 GLY A C 1
ATOM 1343 O O . GLY A 1 180 ? -6.142 -6.198 3.804 1.00 96.69 180 GLY A O 1
ATOM 1344 N N . SER A 1 181 ? -5.215 -4.217 3.346 1.00 92.50 181 SER A N 1
ATOM 1345 C CA . SER A 1 181 ? -4.591 -4.661 2.095 1.00 92.50 181 SER A CA 1
ATOM 1346 C C . SER A 1 181 ? -3.257 -3.974 1.851 1.00 92.50 181 SER A C 1
ATOM 1348 O O . SER A 1 181 ? -2.997 -2.888 2.371 1.00 92.50 181 SER A O 1
ATOM 1350 N N . ALA A 1 182 ? -2.421 -4.646 1.064 1.00 94.00 182 ALA A N 1
ATOM 1351 C CA . ALA A 1 182 ? -1.102 -4.202 0.652 1.00 94.00 182 ALA A CA 1
ATOM 1352 C C . ALA A 1 182 ? -1.006 -4.188 -0.878 1.00 94.00 182 ALA A C 1
ATOM 1354 O O . ALA A 1 182 ? -1.581 -5.050 -1.545 1.00 94.00 182 ALA A O 1
ATOM 1355 N N . SER A 1 183 ? -0.260 -3.234 -1.424 1.00 85.62 183 SER A N 1
ATOM 1356 C CA . SER A 1 183 ? 0.125 -3.195 -2.838 1.00 85.62 183 SER A CA 1
ATOM 1357 C C . SER A 1 183 ? 1.518 -2.591 -2.997 1.00 85.62 183 SER A C 1
ATOM 1359 O O . SER A 1 183 ? 2.004 -1.908 -2.097 1.00 85.62 183 SER A O 1
ATOM 1361 N N . GLY A 1 184 ? 2.169 -2.839 -4.136 1.00 85.19 184 GLY A N 1
ATOM 1362 C CA . GLY A 1 184 ? 3.579 -2.481 -4.317 1.00 85.19 184 GLY A CA 1
ATOM 1363 C C . GLY A 1 184 ? 4.510 -3.326 -3.438 1.00 85.19 184 GLY A C 1
ATOM 1364 O O . GLY A 1 184 ? 4.101 -4.350 -2.890 1.00 85.19 184 GLY A O 1
ATOM 1365 N N . GLY A 1 185 ? 5.766 -2.908 -3.301 1.00 81.44 185 GLY A N 1
ATOM 1366 C CA . GLY A 1 185 ? 6.769 -3.647 -2.526 1.00 81.44 185 GLY A CA 1
ATOM 1367 C C . GLY A 1 185 ? 7.029 -5.076 -3.030 1.00 81.44 185 GLY A C 1
ATOM 1368 O O . GLY A 1 185 ? 6.728 -5.426 -4.173 1.00 81.44 185 GLY A O 1
ATOM 1369 N N . THR A 1 186 ? 7.607 -5.904 -2.160 1.00 81.88 186 THR A N 1
ATOM 1370 C CA . THR A 1 186 ? 8.027 -7.286 -2.455 1.00 81.88 186 THR A CA 1
ATOM 1371 C C . THR A 1 186 ? 7.214 -8.289 -1.636 1.00 81.88 186 THR A C 1
ATOM 1373 O O . THR A 1 186 ? 7.324 -8.310 -0.422 1.00 81.88 186 THR A O 1
ATOM 1376 N N . ALA A 1 187 ? 6.413 -9.159 -2.251 1.00 83.81 187 ALA A N 1
ATOM 1377 C CA . ALA A 1 187 ? 5.730 -10.232 -1.513 1.00 83.81 187 ALA A CA 1
ATOM 1378 C C . ALA A 1 187 ? 6.737 -11.246 -0.900 1.00 83.81 187 ALA A C 1
ATOM 1380 O O . ALA A 1 187 ? 7.828 -11.407 -1.451 1.00 83.81 187 ALA A O 1
ATOM 1381 N N . PRO A 1 188 ? 6.398 -11.977 0.187 1.00 92.81 188 PRO A N 1
ATOM 1382 C CA . PRO A 1 188 ? 5.121 -11.990 0.912 1.00 92.81 188 PRO A CA 1
ATOM 1383 C C . PRO A 1 188 ? 4.933 -10.785 1.848 1.00 92.81 188 PRO A C 1
ATOM 1385 O O . PRO A 1 188 ? 5.894 -10.125 2.224 1.00 92.81 188 PRO A O 1
ATOM 1388 N N . TYR A 1 189 ? 3.685 -10.525 2.252 1.00 95.38 189 TYR A N 1
ATOM 1389 C CA . TYR A 1 189 ? 3.342 -9.454 3.194 1.00 95.38 189 TYR A CA 1
ATOM 1390 C C . TYR A 1 189 ? 2.972 -10.003 4.572 1.00 95.38 189 TYR A C 1
ATOM 1392 O O . TYR A 1 189 ? 2.313 -11.038 4.687 1.00 95.38 189 TYR A O 1
ATOM 1400 N N . THR A 1 190 ? 3.320 -9.255 5.614 1.00 98.25 190 THR A N 1
ATOM 1401 C CA . THR A 1 190 ? 2.871 -9.479 6.993 1.00 98.25 190 THR A CA 1
ATOM 1402 C C . THR A 1 190 ? 2.102 -8.264 7.501 1.00 98.25 190 THR A C 1
ATOM 1404 O O . THR A 1 190 ? 2.371 -7.139 7.086 1.00 98.25 190 THR A O 1
ATOM 1407 N N . TYR A 1 191 ? 1.122 -8.494 8.379 1.00 98.69 191 TYR A N 1
ATOM 1408 C CA . TYR A 1 191 ? 0.166 -7.481 8.833 1.00 98.69 191 TYR A CA 1
ATOM 1409 C C . TYR A 1 191 ? 0.133 -7.429 10.360 1.00 98.69 191 TYR A C 1
ATOM 1411 O O . TYR A 1 191 ? 0.018 -8.469 11.017 1.00 98.69 191 TYR A O 1
ATOM 1419 N N . SER A 1 192 ? 0.191 -6.220 10.912 1.00 98.62 192 SER A N 1
ATOM 1420 C CA . SER A 1 192 ? 0.072 -5.950 12.345 1.00 98.62 192 SER A CA 1
ATOM 1421 C C . SER A 1 192 ? -0.806 -4.728 12.587 1.00 98.62 192 SER A C 1
ATOM 1423 O O . SER A 1 192 ? -0.644 -3.698 11.934 1.00 98.62 192 SER A O 1
ATOM 1425 N N . TRP A 1 193 ? -1.730 -4.838 13.534 1.00 98.75 193 TRP A N 1
ATOM 1426 C CA . TRP A 1 193 ? -2.677 -3.795 13.901 1.00 98.75 193 TRP A CA 1
ATOM 1427 C C . TRP A 1 193 ? -2.410 -3.288 15.315 1.00 98.75 193 TRP A C 1
ATOM 1429 O O . TRP A 1 193 ? -2.171 -4.078 16.226 1.00 98.75 193 TRP A O 1
ATOM 1439 N N . ASN A 1 194 ? -2.511 -1.973 15.504 1.00 98.62 194 ASN A N 1
ATOM 1440 C CA . ASN A 1 194 ? -2.658 -1.323 16.805 1.00 98.62 194 ASN A CA 1
ATOM 1441 C C . ASN A 1 194 ? -4.020 -0.628 16.841 1.00 98.62 194 ASN A C 1
ATOM 1443 O O . ASN A 1 194 ? -4.291 0.203 15.976 1.00 98.62 194 ASN A O 1
ATOM 1447 N N . PHE A 1 195 ? -4.875 -0.954 17.808 1.00 98.44 195 PHE A N 1
ATOM 1448 C CA . PHE A 1 195 ? -6.276 -0.516 17.795 1.00 98.44 195 PHE A CA 1
ATOM 1449 C C . PHE A 1 195 ? -6.523 0.859 18.432 1.00 98.44 195 PHE A C 1
ATOM 1451 O O . PHE A 1 195 ? -7.665 1.317 18.461 1.00 98.44 195 PHE A O 1
ATOM 1458 N N . GLY A 1 196 ? -5.479 1.541 18.913 1.00 97.38 196 GLY A N 1
ATOM 1459 C CA . GLY A 1 196 ? -5.579 2.867 19.533 1.00 97.38 196 GLY A CA 1
ATOM 1460 C C . GLY A 1 196 ? -6.008 2.863 21.006 1.00 97.38 196 GLY A C 1
ATOM 1461 O O . GLY A 1 196 ? -6.021 3.919 21.627 1.00 97.38 196 GLY A O 1
ATOM 1462 N N . ASP A 1 197 ? -6.309 1.696 21.581 1.00 96.56 197 ASP A N 1
ATOM 1463 C CA . ASP A 1 197 ? -6.611 1.488 23.008 1.00 96.56 197 ASP A CA 1
ATOM 1464 C C . ASP A 1 197 ? -5.470 0.777 23.768 1.00 96.56 197 ASP A C 1
ATOM 1466 O O . ASP A 1 197 ? -5.630 0.360 24.913 1.00 96.56 197 ASP A O 1
ATOM 1470 N N . GLY A 1 198 ? -4.311 0.630 23.118 1.00 96.31 198 GLY A N 1
ATOM 1471 C CA . GLY A 1 198 ? -3.136 -0.072 23.640 1.00 96.31 198 GLY A CA 1
ATOM 1472 C C . GLY A 1 198 ? -3.036 -1.544 23.226 1.00 96.31 198 GLY A C 1
ATOM 1473 O O . GLY A 1 198 ? -1.971 -2.137 23.387 1.00 96.31 198 GLY A O 1
ATOM 1474 N N . SER A 1 199 ? -4.088 -2.131 22.649 1.00 97.31 199 SER A N 1
ATOM 1475 C CA . SER A 1 199 ? -4.057 -3.514 22.164 1.00 97.31 199 SER A CA 1
ATOM 1476 C C . SER A 1 199 ? -3.467 -3.639 20.749 1.00 97.31 199 SER A C 1
ATOM 1478 O O . SER A 1 199 ? -3.519 -2.709 19.934 1.00 97.31 199 SER A O 1
ATOM 1480 N N . THR A 1 200 ? -2.872 -4.804 20.457 1.00 97.94 200 THR A N 1
ATOM 1481 C CA . THR A 1 200 ? -2.280 -5.126 19.147 1.00 97.94 200 THR A CA 1
ATOM 1482 C C . THR A 1 200 ? -2.577 -6.565 18.732 1.00 97.94 200 THR A C 1
ATOM 1484 O O . THR A 1 200 ? -2.670 -7.440 19.592 1.00 97.94 200 THR A O 1
ATOM 1487 N N . VAL A 1 201 ? -2.724 -6.816 17.426 1.00 98.31 201 VAL A N 1
ATOM 1488 C CA . VAL A 1 201 ? -3.003 -8.147 16.851 1.00 98.31 201 VAL A CA 1
ATOM 1489 C C . VAL A 1 201 ? -2.306 -8.303 15.497 1.00 98.31 201 VAL A C 1
ATOM 1491 O O . VAL A 1 201 ? -2.244 -7.361 14.709 1.00 98.31 201 VAL A O 1
ATOM 1494 N N . SER A 1 202 ? -1.806 -9.505 15.205 1.00 97.88 202 SER A N 1
ATOM 1495 C CA . SER A 1 202 ? -1.304 -9.879 13.880 1.00 97.88 202 SER A CA 1
ATOM 1496 C C . SER A 1 202 ? -2.403 -10.490 13.004 1.00 97.88 202 SER A C 1
ATOM 1498 O O . SER A 1 202 ? -3.331 -11.134 13.490 1.00 97.88 202 SER A O 1
ATOM 1500 N N . GLY A 1 203 ? -2.284 -10.304 11.690 1.00 97.81 203 GLY A N 1
ATOM 1501 C CA . GLY A 1 203 ? -3.233 -10.828 10.704 1.00 97.81 203 GLY A CA 1
ATOM 1502 C C . GLY A 1 203 ? -3.851 -9.735 9.836 1.00 97.81 203 GLY A C 1
ATOM 1503 O O . GLY A 1 203 ? -3.912 -8.568 10.215 1.00 97.81 203 GLY A O 1
ATOM 1504 N N . GLN A 1 204 ? -4.279 -10.113 8.631 1.00 97.81 204 GLN A N 1
ATOM 1505 C CA . GLN A 1 204 ? -4.753 -9.155 7.631 1.00 97.81 204 GLN A CA 1
ATOM 1506 C C . GLN A 1 204 ? -6.098 -8.521 8.017 1.00 97.81 204 GLN A C 1
ATOM 1508 O O . GLN A 1 204 ? -6.231 -7.300 7.967 1.00 97.81 204 GLN A O 1
ATOM 1513 N N . ASN A 1 205 ? -7.068 -9.347 8.430 1.00 98.12 205 ASN A N 1
ATOM 1514 C CA . ASN A 1 205 ? -8.451 -8.933 8.686 1.00 98.12 205 ASN A CA 1
ATOM 1515 C C . ASN A 1 205 ? -8.928 -9.364 10.092 1.00 98.12 205 ASN A C 1
ATOM 1517 O O . ASN A 1 205 ? -9.730 -10.295 10.201 1.00 98.12 205 ASN A O 1
ATOM 1521 N N . PRO A 1 206 ? -8.395 -8.779 11.181 1.00 98.44 206 PRO A N 1
ATOM 1522 C CA . PRO A 1 206 ? -8.792 -9.143 12.538 1.00 98.44 206 PRO A CA 1
ATOM 1523 C C . PRO A 1 206 ? -10.119 -8.492 12.959 1.00 98.44 206 PRO A C 1
ATOM 1525 O O . PRO A 1 206 ? -10.587 -7.520 12.364 1.00 98.44 206 PRO A O 1
ATOM 1528 N N . SER A 1 207 ? -10.691 -8.988 14.055 1.00 98.25 207 SER A N 1
ATOM 1529 C CA . SER A 1 207 ? -11.754 -8.316 14.813 1.00 98.25 207 SER A CA 1
ATOM 1530 C C . SER A 1 207 ? -11.229 -7.856 16.171 1.00 98.25 207 SER A C 1
ATOM 1532 O O . SER A 1 207 ? -10.436 -8.573 16.782 1.00 98.25 207 SER A O 1
ATOM 1534 N N . HIS A 1 208 ? -11.717 -6.724 16.678 1.00 98.25 208 HIS A N 1
ATOM 1535 C CA . HIS A 1 208 ? -11.359 -6.201 18.001 1.00 98.25 208 HIS A CA 1
ATOM 1536 C C . HIS A 1 208 ? -12.580 -5.677 18.760 1.00 98.25 208 HIS A C 1
ATOM 1538 O O . HIS A 1 208 ? -13.522 -5.188 18.141 1.00 98.25 208 HIS A O 1
ATOM 1544 N N . ALA A 1 209 ? -12.579 -5.782 20.092 1.00 97.12 209 ALA A N 1
ATOM 1545 C CA . ALA A 1 209 ? -13.680 -5.344 20.948 1.00 97.12 209 ALA A CA 1
ATOM 1546 C C . ALA A 1 209 ? -13.256 -4.185 21.859 1.00 97.12 209 ALA A C 1
ATOM 1548 O O . ALA A 1 209 ? -12.430 -4.357 22.753 1.00 97.12 209 ALA A O 1
ATOM 1549 N N . TYR A 1 210 ? -13.880 -3.022 21.677 1.00 96.31 210 TYR A N 1
ATOM 1550 C CA . TYR A 1 210 ? -13.677 -1.853 22.529 1.00 96.31 210 TYR A CA 1
ATOM 1551 C C . TYR A 1 210 ? -14.633 -1.899 23.724 1.00 96.31 210 TYR A C 1
ATOM 1553 O O . TYR A 1 210 ? -15.846 -1.749 23.568 1.00 96.31 210 TYR A O 1
ATOM 1561 N N . SER A 1 211 ? -14.092 -2.111 24.923 1.00 91.00 211 SER A N 1
ATOM 1562 C CA . SER A 1 211 ? -14.860 -2.261 26.171 1.00 91.00 211 SER A CA 1
ATOM 1563 C C . SER A 1 211 ? -15.232 -0.938 26.844 1.00 91.00 211 SER A C 1
ATOM 1565 O O . SER A 1 211 ? -16.111 -0.907 27.702 1.00 91.00 211 SER A O 1
ATOM 1567 N N . SER A 1 212 ? -14.571 0.156 26.464 1.00 89.38 212 SER A N 1
ATOM 1568 C CA . SER A 1 212 ? -14.752 1.485 27.051 1.00 89.38 212 SER A CA 1
ATOM 1569 C C . SER A 1 212 ? -15.181 2.500 25.998 1.00 89.38 212 SER A C 1
ATOM 1571 O O . SER A 1 212 ? -14.858 2.366 24.818 1.00 89.38 212 SER A O 1
ATOM 1573 N N . GLY A 1 213 ? -15.906 3.530 26.437 1.00 91.56 213 GLY A N 1
ATOM 1574 C CA . GLY A 1 213 ? -16.260 4.656 25.578 1.00 91.56 213 GLY A CA 1
ATOM 1575 C C . GLY A 1 213 ? -15.034 5.489 25.208 1.00 91.56 213 GLY A C 1
ATOM 1576 O O . GLY A 1 213 ? -14.135 5.673 26.026 1.00 91.56 213 GLY A O 1
ATOM 1577 N N . GLY A 1 214 ? -15.014 6.002 23.984 1.00 95.75 214 GLY A N 1
ATOM 1578 C CA . GLY A 1 214 ? -13.906 6.768 23.433 1.00 95.75 214 GLY A CA 1
ATOM 1579 C C . GLY A 1 214 ? -13.947 6.820 21.910 1.00 95.75 214 GLY A C 1
ATOM 1580 O O . GLY A 1 214 ? -14.791 6.191 21.273 1.00 95.75 214 GLY A O 1
ATOM 1581 N N . THR A 1 215 ? -13.016 7.570 21.328 1.00 98.00 215 THR A N 1
ATOM 1582 C CA . THR A 1 215 ? -12.769 7.567 19.883 1.00 98.00 215 THR A CA 1
ATOM 1583 C C . THR A 1 215 ? -11.408 6.939 19.634 1.00 98.00 215 THR A C 1
ATOM 1585 O O . THR A 1 215 ? -10.402 7.437 20.138 1.00 98.00 215 THR A O 1
ATOM 1588 N N . PHE A 1 216 ? -11.381 5.860 18.859 1.00 98.31 216 PHE A N 1
ATOM 1589 C CA . PHE A 1 216 ? -10.186 5.061 18.607 1.00 98.31 216 PHE A CA 1
ATOM 1590 C C . PHE A 1 216 ? -9.844 5.063 17.119 1.00 98.31 216 PHE A C 1
ATOM 1592 O O . PHE A 1 216 ? -10.726 4.927 16.273 1.00 98.31 216 PHE A O 1
ATOM 1599 N N . THR A 1 217 ? -8.558 5.178 16.792 1.00 98.38 217 THR A N 1
ATOM 1600 C CA . THR A 1 217 ? -8.070 5.104 15.409 1.00 98.38 217 THR A CA 1
ATOM 1601 C C . THR A 1 217 ? -7.106 3.937 15.291 1.00 98.38 217 THR A C 1
ATOM 1603 O O . THR A 1 217 ? -5.968 4.023 15.752 1.00 98.38 217 THR A O 1
ATOM 1606 N N . ALA A 1 218 ? -7.546 2.854 14.650 1.00 98.62 218 ALA A N 1
ATOM 1607 C CA . ALA A 1 218 ? -6.681 1.708 14.416 1.00 98.62 218 ALA A CA 1
ATOM 1608 C C . ALA A 1 218 ? -5.640 2.010 13.326 1.00 98.62 218 ALA A C 1
ATOM 1610 O O . ALA A 1 218 ? -5.956 2.595 12.285 1.00 98.62 218 ALA A O 1
ATOM 1611 N N . LYS A 1 219 ? -4.396 1.588 13.557 1.00 98.75 219 LYS A N 1
ATOM 1612 C CA . LYS A 1 219 ? -3.269 1.705 12.630 1.00 98.75 219 LYS A CA 1
ATOM 1613 C C . LYS A 1 219 ? -2.834 0.317 12.173 1.00 98.75 219 LYS A C 1
ATOM 1615 O O . LYS A 1 219 ? -2.388 -0.491 12.987 1.00 98.75 219 LYS A O 1
ATOM 1620 N N . LEU A 1 220 ? -2.914 0.077 10.871 1.00 98.81 220 LEU A N 1
ATOM 1621 C CA . LEU A 1 220 ? -2.307 -1.064 10.200 1.00 98.81 220 LEU A CA 1
ATOM 1622 C C . LEU A 1 220 ? -0.842 -0.750 9.874 1.00 98.81 220 LEU A C 1
ATOM 1624 O O . LEU A 1 220 ? -0.537 0.322 9.351 1.00 98.81 220 LEU A O 1
ATOM 1628 N N . THR A 1 221 ? 0.039 -1.711 10.131 1.00 98.69 221 THR A N 1
ATOM 1629 C CA . THR A 1 221 ? 1.414 -1.774 9.631 1.00 98.69 221 THR A CA 1
ATOM 1630 C C . THR A 1 221 ? 1.550 -3.013 8.754 1.00 98.69 221 THR A C 1
ATOM 1632 O O . THR A 1 221 ? 1.242 -4.122 9.194 1.00 98.69 221 THR A O 1
ATOM 1635 N N . VAL A 1 222 ? 2.007 -2.820 7.520 1.00 98.25 222 VAL A N 1
ATOM 1636 C CA . VAL A 1 222 ? 2.347 -3.886 6.577 1.00 98.25 222 VAL A CA 1
ATOM 1637 C C . VAL A 1 222 ? 3.859 -3.920 6.408 1.00 98.25 222 VAL A C 1
ATOM 1639 O O . VAL A 1 222 ? 4.456 -2.869 6.174 1.00 98.25 222 VAL A O 1
ATOM 1642 N N . THR A 1 223 ? 4.454 -5.110 6.474 1.00 97.12 223 THR A N 1
ATOM 1643 C CA . THR A 1 223 ? 5.869 -5.337 6.145 1.00 97.12 223 THR A CA 1
ATOM 1644 C C . THR A 1 223 ? 5.975 -6.295 4.967 1.00 97.12 223 THR A C 1
ATOM 1646 O O . THR A 1 223 ? 5.311 -7.335 4.964 1.00 97.12 223 THR A O 1
ATOM 1649 N N . ASP A 1 224 ? 6.789 -5.947 3.976 1.00 93.81 224 ASP A N 1
ATOM 1650 C CA . ASP A 1 224 ? 7.028 -6.762 2.783 1.00 93.81 224 ASP A CA 1
ATOM 1651 C C . ASP A 1 224 ? 8.236 -7.713 2.957 1.00 93.81 224 ASP A C 1
ATOM 1653 O O . ASP A 1 224 ? 8.982 -7.638 3.935 1.00 93.81 224 ASP A O 1
ATOM 1657 N N . GLY A 1 225 ? 8.437 -8.635 2.017 1.00 86.62 225 GLY A N 1
ATOM 1658 C CA . GLY A 1 225 ? 9.525 -9.616 2.007 1.00 86.62 225 GLY A CA 1
ATOM 1659 C C . GLY A 1 225 ? 10.924 -9.009 1.858 1.00 86.62 225 GLY A C 1
ATOM 1660 O O . GLY A 1 225 ? 11.910 -9.693 2.121 1.00 86.62 225 GLY A O 1
ATOM 1661 N N . ALA A 1 226 ? 11.020 -7.729 1.489 1.00 85.00 226 ALA A N 1
ATOM 1662 C CA . ALA A 1 226 ? 12.256 -6.950 1.465 1.00 85.00 226 ALA A CA 1
ATOM 1663 C C . ALA A 1 226 ? 12.434 -6.089 2.734 1.00 85.00 226 ALA A C 1
ATOM 1665 O O . ALA A 1 226 ? 13.355 -5.281 2.809 1.00 85.00 226 ALA A O 1
ATOM 1666 N N . SER A 1 227 ? 11.594 -6.295 3.756 1.00 90.94 227 SER A N 1
ATOM 1667 C CA . SER A 1 227 ? 11.597 -5.573 5.037 1.00 90.94 227 SER A CA 1
ATOM 1668 C C . SER A 1 227 ? 11.239 -4.083 4.953 1.00 90.94 227 SER A C 1
ATOM 1670 O O . SER A 1 227 ? 11.471 -3.340 5.910 1.00 90.94 227 SER A O 1
ATOM 1672 N N . HIS A 1 228 ? 10.627 -3.625 3.859 1.00 89.44 228 HIS A N 1
ATOM 1673 C CA . HIS A 1 228 ? 10.012 -2.300 3.822 1.00 89.44 228 HIS A CA 1
ATOM 1674 C C . HIS A 1 228 ? 8.717 -2.298 4.625 1.00 89.44 228 HIS A C 1
ATOM 1676 O O . HIS A 1 228 ? 8.019 -3.310 4.704 1.00 89.44 228 HIS A O 1
ATOM 1682 N N . THR A 1 229 ? 8.369 -1.139 5.187 1.00 96.50 229 THR A N 1
ATOM 1683 C CA . THR A 1 229 ? 7.135 -0.967 5.959 1.00 96.50 229 THR A CA 1
ATOM 1684 C C . THR A 1 229 ? 6.260 0.131 5.375 1.00 96.50 229 THR A C 1
ATOM 1686 O O . THR A 1 229 ? 6.752 1.148 4.889 1.00 96.50 229 THR A O 1
ATOM 1689 N N . ALA A 1 230 ? 4.949 -0.077 5.437 1.00 96.25 230 ALA A N 1
ATOM 1690 C CA . ALA A 1 230 ? 3.940 0.917 5.109 1.00 96.25 230 ALA A CA 1
ATOM 1691 C C . ALA A 1 230 ? 2.838 0.886 6.160 1.00 96.25 230 ALA A C 1
ATOM 1693 O O . ALA A 1 230 ? 2.557 -0.155 6.756 1.00 96.25 230 ALA A O 1
ATOM 1694 N N . THR A 1 231 ? 2.197 2.028 6.394 1.00 98.25 231 THR A N 1
ATOM 1695 C CA . THR A 1 231 ? 1.147 2.131 7.407 1.00 98.25 231 THR A CA 1
ATOM 1696 C C . THR A 1 231 ? -0.089 2.819 6.867 1.00 98.25 231 THR A C 1
ATOM 1698 O O . THR A 1 231 ? 0.028 3.738 6.061 1.00 98.25 231 THR A O 1
ATOM 1701 N N . ALA A 1 232 ? -1.254 2.421 7.365 1.00 97.88 232 ALA A N 1
ATOM 1702 C CA . ALA A 1 232 ? -2.525 3.066 7.066 1.00 97.88 232 ALA A CA 1
ATOM 1703 C C . ALA A 1 232 ? -3.384 3.162 8.326 1.00 97.88 232 ALA A C 1
ATOM 1705 O O . ALA A 1 232 ? -3.397 2.249 9.152 1.00 97.88 232 ALA A O 1
ATOM 1706 N N . ASN A 1 233 ? -4.118 4.260 8.464 1.00 98.38 233 ASN A N 1
ATOM 1707 C CA . ASN A 1 233 ? -5.111 4.428 9.515 1.00 98.38 233 ASN A CA 1
ATOM 1708 C C . ASN A 1 233 ? -6.486 4.025 8.980 1.00 98.38 233 ASN A C 1
ATOM 1710 O O . ASN A 1 233 ? -6.869 4.443 7.889 1.00 98.38 233 ASN A O 1
ATOM 1714 N N . ALA A 1 234 ? -7.222 3.230 9.750 1.00 98.12 234 ALA A N 1
ATOM 1715 C CA . ALA A 1 234 ? -8.637 3.000 9.490 1.00 98.12 234 ALA A CA 1
ATOM 1716 C C . ALA A 1 234 ? -9.462 4.252 9.863 1.00 98.12 234 ALA A C 1
ATOM 1718 O O . ALA A 1 234 ? -8.981 5.094 10.633 1.00 98.12 234 ALA A O 1
ATOM 1719 N N . PRO A 1 235 ? -10.713 4.374 9.376 1.00 97.75 235 PRO A N 1
ATOM 1720 C CA . PRO A 1 235 ? -11.653 5.367 9.888 1.00 97.75 235 PRO A CA 1
ATOM 1721 C C . PRO A 1 235 ? -11.781 5.295 11.416 1.00 97.75 235 PRO A C 1
ATOM 1723 O O . PRO A 1 235 ? -11.723 4.210 11.998 1.00 97.75 235 PRO A O 1
ATOM 1726 N N . ALA A 1 236 ? -11.966 6.449 12.062 1.00 98.12 236 ALA A N 1
ATOM 1727 C CA . ALA A 1 236 ? -12.127 6.513 13.510 1.00 98.12 236 ALA A CA 1
ATOM 1728 C C . ALA A 1 236 ? -13.389 5.757 13.961 1.00 98.12 236 ALA A C 1
ATOM 1730 O O . ALA A 1 236 ? -14.454 5.887 13.354 1.00 98.12 236 ALA A O 1
ATOM 1731 N N . VAL A 1 237 ? -13.260 4.992 15.044 1.00 98.62 237 VAL A N 1
ATOM 1732 C CA . VAL A 1 237 ? -14.347 4.255 15.692 1.00 98.62 237 VAL A CA 1
ATOM 1733 C C . VAL A 1 237 ? -14.788 5.024 16.933 1.00 98.62 237 VAL A C 1
ATOM 1735 O O . VAL A 1 237 ? -13.999 5.200 17.860 1.00 98.62 237 VAL A O 1
ATOM 1738 N N . THR A 1 238 ? -16.046 5.461 16.979 1.00 98.38 238 THR A N 1
ATOM 1739 C CA . THR A 1 238 ? -16.624 6.167 18.133 1.00 98.38 238 THR A CA 1
ATOM 1740 C C . THR A 1 238 ? -17.494 5.237 18.968 1.00 98.38 238 THR A C 1
ATOM 1742 O O . THR A 1 238 ? -18.584 4.832 18.566 1.00 98.38 238 THR A O 1
ATOM 1745 N N . VAL A 1 239 ? -17.035 4.941 20.176 1.00 97.25 239 VAL A N 1
ATOM 1746 C CA . VAL A 1 239 ? -17.720 4.084 21.138 1.00 97.25 239 VAL A CA 1
ATOM 1747 C C . VAL A 1 239 ? -18.317 4.958 22.230 1.00 97.25 239 VAL A C 1
ATOM 1749 O O . VAL A 1 239 ? -17.621 5.717 22.900 1.00 97.25 239 VAL A O 1
ATOM 1752 N N . THR A 1 240 ? -19.622 4.850 22.428 1.00 94.69 240 THR A N 1
ATOM 1753 C CA . THR A 1 240 ? -20.343 5.550 23.495 1.00 94.69 240 THR A CA 1
ATOM 1754 C C . THR A 1 240 ? -20.632 4.603 24.657 1.00 94.69 240 THR A C 1
ATOM 1756 O O . THR A 1 240 ? -20.589 3.382 24.512 1.00 94.69 240 THR A O 1
ATOM 1759 N N . THR A 1 241 ? -20.919 5.147 25.837 1.00 89.94 241 THR A N 1
ATOM 1760 C CA . THR A 1 241 ? -21.395 4.358 26.982 1.00 89.94 241 THR A CA 1
ATOM 1761 C C . THR A 1 241 ? -22.753 4.866 27.415 1.00 89.94 241 THR A C 1
ATOM 1763 O O . THR A 1 241 ? -22.940 6.078 27.511 1.00 89.94 241 THR A O 1
ATOM 1766 N N . VAL A 1 242 ? -23.663 3.956 27.753 1.00 89.62 242 VAL A N 1
ATOM 1767 C CA . VAL A 1 242 ? -24.920 4.324 28.407 1.00 89.62 242 VAL A CA 1
ATOM 1768 C C . VAL A 1 242 ? -24.662 4.405 29.916 1.00 89.62 242 VAL A C 1
ATOM 1770 O O . VAL A 1 242 ? -24.172 3.424 30.482 1.00 89.62 242 VAL A O 1
ATOM 1773 N N . PRO A 1 243 ? -24.934 5.545 30.581 1.00 90.00 243 PRO A N 1
ATOM 1774 C CA . PRO A 1 243 ? -24.774 5.667 32.028 1.00 90.00 243 PRO A CA 1
ATOM 1775 C C . PRO A 1 243 ? -25.579 4.602 32.772 1.00 90.00 243 PRO A C 1
ATOM 1777 O O . PRO A 1 243 ? -26.719 4.327 32.404 1.00 90.00 243 PRO A O 1
ATOM 1780 N N . LEU A 1 244 ? -24.996 4.024 33.821 1.00 93.62 244 LEU A N 1
ATOM 1781 C CA . LEU A 1 244 ? -25.733 3.155 34.730 1.00 93.62 244 LEU A CA 1
ATOM 1782 C C . LEU A 1 244 ? -26.672 4.019 35.575 1.00 93.62 244 LEU A C 1
ATOM 1784 O O . LEU A 1 244 ? -26.237 4.973 36.216 1.00 93.62 244 LEU A O 1
ATOM 1788 N N . THR A 1 245 ? -27.952 3.677 35.576 1.00 96.00 245 THR A N 1
ATOM 1789 C CA . THR A 1 245 ? -28.980 4.321 36.395 1.00 96.00 245 THR A CA 1
ATOM 1790 C C . THR A 1 245 ? -29.766 3.258 37.138 1.00 96.00 245 THR A C 1
ATOM 1792 O O . THR A 1 245 ? -29.996 2.162 36.618 1.00 96.00 245 THR A O 1
ATOM 1795 N N . VAL A 1 246 ? -30.170 3.579 38.364 1.00 97.19 246 VAL A N 1
ATOM 1796 C CA . VAL A 1 246 ? -30.938 2.677 39.212 1.00 97.19 246 VAL A CA 1
ATOM 1797 C C . VAL A 1 246 ? -32.093 3.421 39.864 1.00 97.19 246 VAL A C 1
ATOM 1799 O O . VAL A 1 246 ? -32.004 4.606 40.171 1.00 97.19 246 VAL A O 1
ATOM 1802 N N . THR A 1 247 ? -33.196 2.711 40.056 1.00 96.50 247 THR A N 1
ATOM 1803 C CA . THR A 1 247 ? -34.298 3.135 40.915 1.00 96.50 247 THR A CA 1
ATOM 1804 C C . THR A 1 247 ? -34.627 2.007 41.881 1.00 96.50 247 THR A C 1
ATOM 1806 O O . THR A 1 247 ? -34.568 0.828 41.517 1.00 96.50 247 THR A O 1
ATOM 1809 N N . ALA A 1 248 ? -34.952 2.375 43.116 1.00 96.75 248 ALA A N 1
ATOM 1810 C CA . ALA A 1 248 ? -35.332 1.463 44.181 1.00 96.75 248 ALA A CA 1
ATOM 1811 C C . ALA A 1 248 ? -36.776 1.734 44.612 1.00 96.75 248 ALA A C 1
ATOM 1813 O O . ALA A 1 248 ? -37.220 2.881 44.658 1.00 96.75 248 ALA A O 1
ATOM 1814 N N . GLY A 1 249 ? -37.500 0.673 44.953 1.00 96.38 249 GLY A N 1
ATOM 1815 C CA . GLY A 1 249 ? -38.839 0.746 45.529 1.00 96.38 249 GLY A CA 1
ATOM 1816 C C . GLY A 1 249 ? -38.985 -0.214 46.702 1.00 96.38 249 GLY A C 1
ATOM 1817 O O . GLY A 1 249 ? -38.254 -1.198 46.798 1.00 96.38 249 GLY A O 1
ATOM 1818 N N . GLY A 1 250 ? -39.953 0.050 47.575 1.00 96.69 250 GLY A N 1
ATOM 1819 C CA . GLY A 1 250 ? -40.296 -0.817 48.698 1.00 96.69 250 GLY A CA 1
ATOM 1820 C C . GLY A 1 250 ? -41.806 -0.903 48.873 1.00 96.69 250 GLY A C 1
ATOM 1821 O O . GLY A 1 250 ? -42.519 0.078 48.665 1.00 96.69 250 GLY A O 1
ATOM 1822 N N . ASN A 1 251 ? -42.303 -2.076 49.249 1.00 96.56 251 ASN A N 1
ATOM 1823 C CA . ASN A 1 251 ? -43.695 -2.260 49.633 1.00 96.56 251 ASN A CA 1
ATOM 1824 C C . ASN A 1 251 ? -43.765 -3.230 50.816 1.00 96.56 251 ASN A C 1
ATOM 1826 O O . ASN A 1 251 ? -43.235 -4.341 50.716 1.00 96.56 251 ASN A O 1
ATOM 1830 N N . PRO A 1 252 ? -44.425 -2.863 51.921 1.00 96.44 252 PRO A N 1
ATOM 1831 C CA . PRO A 1 252 ? -45.101 -1.590 52.219 1.00 96.44 252 PRO A CA 1
ATOM 1832 C C . PRO A 1 252 ? -44.165 -0.511 52.788 1.00 96.44 252 PRO A C 1
ATOM 1834 O O . PRO A 1 252 ? -43.163 -0.831 53.413 1.00 96.44 252 PRO A O 1
ATOM 1837 N N . LEU A 1 253 ? -44.516 0.771 52.610 1.00 95.62 253 LEU A N 1
ATOM 1838 C CA . LEU A 1 253 ? -43.696 1.914 53.061 1.00 95.62 253 LEU A CA 1
ATOM 1839 C C . LEU A 1 253 ? -44.007 2.408 54.488 1.00 95.62 253 LEU A C 1
ATOM 1841 O O . LEU A 1 253 ? -43.293 3.265 54.997 1.00 95.62 253 LEU A O 1
ATOM 1845 N N . ALA A 1 254 ? -45.067 1.905 55.135 1.00 95.06 254 ALA A N 1
ATOM 1846 C CA . ALA A 1 254 ? -45.449 2.314 56.490 1.00 95.06 254 ALA A CA 1
ATOM 1847 C C . ALA A 1 254 ? -46.290 1.262 57.236 1.00 95.06 254 ALA A C 1
ATOM 1849 O O . ALA A 1 254 ? -47.047 0.497 56.625 1.00 95.06 254 ALA A O 1
ATOM 1850 N N . GLY A 1 255 ? -46.197 1.278 58.570 1.00 94.62 255 GLY A N 1
ATOM 1851 C CA . GLY A 1 255 ? -47.092 0.652 59.556 1.00 94.62 255 GLY A CA 1
ATOM 1852 C C . GLY A 1 255 ? -46.334 0.088 60.764 1.00 94.62 255 GLY A C 1
ATOM 1853 O O . GLY A 1 255 ? -45.173 0.437 60.960 1.00 94.62 255 GLY A O 1
ATOM 1854 N N . ASP A 1 256 ? -46.987 -0.759 61.563 1.00 96.94 256 ASP A N 1
ATOM 1855 C CA . ASP A 1 256 ? -46.476 -1.152 62.886 1.00 96.94 256 ASP A CA 1
ATOM 1856 C C . ASP A 1 256 ? -45.269 -2.097 62.817 1.00 96.94 256 ASP A C 1
ATOM 1858 O O . ASP A 1 256 ? -45.220 -3.010 61.988 1.00 96.94 256 ASP A O 1
ATOM 1862 N N . ALA A 1 257 ? -44.301 -1.882 63.713 1.00 94.69 257 ALA A N 1
ATOM 1863 C CA . ALA A 1 257 ? -43.167 -2.780 63.899 1.00 94.69 257 ALA A CA 1
ATOM 1864 C C . ALA A 1 257 ? -43.587 -4.036 64.700 1.00 94.69 257 ALA A C 1
ATOM 1866 O O . ALA A 1 257 ? -44.350 -3.903 65.661 1.00 94.69 257 ALA A O 1
ATOM 1867 N N . PRO A 1 258 ? -43.070 -5.239 64.372 1.00 96.81 258 PRO A N 1
ATOM 1868 C CA . PRO A 1 258 ? -42.118 -5.532 63.300 1.00 96.81 258 PRO A CA 1
ATOM 1869 C C . PRO A 1 258 ? -42.774 -5.551 61.910 1.00 96.81 258 PRO A C 1
ATOM 1871 O O . PRO A 1 258 ? -43.808 -6.192 61.717 1.00 96.81 258 PRO A O 1
ATOM 1874 N N . ARG A 1 259 ? -42.145 -4.904 60.917 1.00 96.56 259 ARG A N 1
ATOM 1875 C CA . ARG A 1 259 ? -42.690 -4.817 59.552 1.00 96.56 259 ARG A CA 1
ATOM 1876 C C . ARG A 1 259 ? -41.756 -5.416 58.498 1.00 96.56 259 ARG A C 1
ATOM 1878 O O . ARG A 1 259 ? -40.701 -4.831 58.249 1.00 96.56 259 ARG A O 1
ATOM 1885 N N . PRO A 1 260 ? -42.136 -6.522 57.826 1.00 97.19 260 PRO A N 1
ATOM 1886 C CA . PRO A 1 260 ? -41.444 -6.970 56.623 1.00 97.19 260 PRO A CA 1
ATOM 1887 C C . PRO A 1 260 ? -41.737 -6.032 55.445 1.00 97.19 260 PRO A C 1
ATOM 1889 O O . PRO A 1 260 ? -42.895 -5.702 55.175 1.00 97.19 260 PRO A O 1
ATOM 1892 N N . VAL A 1 261 ? -40.683 -5.637 54.735 1.00 98.00 261 VAL A N 1
ATOM 1893 C CA . VAL A 1 261 ? -40.708 -4.839 53.506 1.00 98.00 261 VAL A CA 1
ATOM 1894 C C . VAL A 1 261 ? -40.032 -5.637 52.400 1.00 98.00 261 VAL A C 1
ATOM 1896 O O . VAL A 1 261 ? -38.928 -6.151 52.580 1.00 98.00 261 VAL A O 1
ATOM 1899 N N . VAL A 1 262 ? -40.699 -5.748 51.253 1.00 97.88 262 VAL A N 1
ATOM 1900 C CA . VAL A 1 262 ? -40.117 -6.318 50.035 1.00 97.88 262 VAL A CA 1
ATOM 1901 C C . VAL A 1 262 ? -39.604 -5.172 49.178 1.00 97.88 262 VAL A C 1
ATOM 1903 O O . VAL A 1 262 ? -40.359 -4.254 48.845 1.00 97.88 262 VAL A O 1
ATOM 1906 N N . PHE A 1 263 ? -38.324 -5.227 48.833 1.00 98.19 263 PHE A N 1
ATOM 1907 C CA . PHE A 1 263 ? -37.677 -4.244 47.980 1.00 98.19 263 PHE A CA 1
ATOM 1908 C C . PHE A 1 263 ? -37.690 -4.685 46.522 1.00 98.19 263 PHE A C 1
ATOM 1910 O O . PHE A 1 263 ? -37.767 -5.867 46.194 1.00 98.19 263 PHE A O 1
ATOM 1917 N N . SER A 1 264 ? -37.604 -3.704 45.636 1.00 96.69 264 SER A N 1
ATOM 1918 C CA . SER A 1 264 ? -37.509 -3.888 44.192 1.00 96.69 264 SER A CA 1
ATOM 1919 C C . SER A 1 264 ? -36.466 -2.935 43.628 1.00 96.69 264 SER A C 1
ATOM 1921 O O . SER A 1 264 ? -36.242 -1.853 44.177 1.00 96.69 264 SER A O 1
ATOM 1923 N N . SER A 1 265 ? -35.834 -3.338 42.530 1.00 97.00 265 SER A N 1
ATOM 1924 C CA . SER A 1 265 ? -34.897 -2.508 41.782 1.00 97.00 265 SER A CA 1
ATOM 1925 C C . SER A 1 265 ? -35.248 -2.494 40.301 1.00 97.00 265 SER A C 1
ATOM 1927 O O . SER A 1 265 ? -35.741 -3.481 39.755 1.00 97.00 265 SER A O 1
ATOM 1929 N N . SER A 1 266 ? -34.968 -1.372 39.647 1.00 96.06 266 SER A N 1
ATOM 1930 C CA . SER A 1 266 ? -34.963 -1.263 38.192 1.00 96.06 266 SER A CA 1
ATOM 1931 C C . SER A 1 266 ? -33.668 -0.593 37.757 1.00 96.06 266 SER A C 1
ATOM 1933 O O . SER A 1 266 ? -33.338 0.493 38.234 1.00 96.06 266 SER A O 1
ATOM 1935 N N . VAL A 1 267 ? -32.937 -1.263 36.868 1.00 96.38 267 VAL A N 1
ATOM 1936 C CA . VAL A 1 267 ? -31.619 -0.854 36.368 1.00 96.38 267 VAL A CA 1
ATOM 1937 C C . VAL A 1 267 ? -31.733 -0.551 34.878 1.00 96.38 267 VAL A C 1
ATOM 1939 O O . VAL A 1 267 ? -32.386 -1.291 34.144 1.00 96.38 267 VAL A O 1
ATOM 1942 N N . SER A 1 268 ? -31.091 0.522 34.426 1.00 93.56 268 SER A N 1
ATOM 1943 C CA . SER A 1 268 ? -30.983 0.876 33.009 1.00 93.56 268 SER A CA 1
ATOM 1944 C C . SER A 1 268 ? -29.570 1.362 32.687 1.00 93.56 268 SER A C 1
ATOM 1946 O O . SER A 1 268 ? -28.941 2.037 33.504 1.00 93.56 268 SER A O 1
ATOM 1948 N N . GLY A 1 269 ? -29.077 1.028 31.493 1.00 91.50 269 GLY A N 1
ATOM 1949 C CA . GLY A 1 269 ? -27.717 1.345 31.056 1.00 91.50 269 GLY A CA 1
ATOM 1950 C C . GLY A 1 269 ? -26.631 0.518 31.751 1.00 91.50 269 GLY A C 1
ATOM 1951 O O . GLY A 1 269 ? -26.902 -0.547 32.304 1.00 91.50 269 GLY A O 1
ATOM 1952 N N . GLY A 1 270 ? -25.382 0.985 31.695 1.00 89.94 270 GLY A N 1
ATOM 1953 C CA . GLY A 1 270 ? -24.221 0.214 32.152 1.00 89.94 270 GLY A CA 1
ATOM 1954 C C . GLY A 1 270 ? -24.006 -1.087 31.366 1.00 89.94 270 GLY A C 1
ATOM 1955 O O . GLY A 1 270 ? -24.612 -1.306 30.316 1.00 89.94 270 GLY A O 1
ATOM 1956 N N . VAL A 1 271 ? -23.124 -1.948 31.874 1.00 87.56 271 VAL A N 1
ATOM 1957 C CA . VAL A 1 271 ? -22.763 -3.228 31.239 1.00 87.56 271 VAL A CA 1
ATOM 1958 C C . VAL A 1 271 ? -23.104 -4.403 32.157 1.00 87.56 271 VAL A C 1
ATOM 1960 O O . VAL A 1 271 ? -22.540 -4.535 33.238 1.00 87.56 271 VAL A O 1
ATOM 1963 N N . ALA A 1 272 ? -24.008 -5.283 31.729 1.00 89.25 272 ALA A N 1
ATOM 1964 C CA . ALA A 1 272 ? -24.349 -6.499 32.471 1.00 89.25 272 ALA A CA 1
ATOM 1965 C C . ALA A 1 272 ? -23.164 -7.499 32.543 1.00 89.25 272 ALA A C 1
ATOM 1967 O O . ALA A 1 272 ? -22.323 -7.503 31.641 1.00 89.25 272 ALA A O 1
ATOM 1968 N N . PRO A 1 273 ? -23.113 -8.403 33.546 1.00 94.00 273 PRO A N 1
ATOM 1969 C CA . PRO A 1 273 ? -24.058 -8.566 34.659 1.00 94.00 273 PRO A CA 1
ATOM 1970 C C . PRO A 1 273 ? -23.942 -7.478 35.740 1.00 94.00 273 PRO A C 1
ATOM 1972 O O . PRO A 1 273 ? -22.916 -6.814 35.861 1.00 94.00 273 PRO A O 1
ATOM 1975 N N . TYR A 1 274 ? -24.998 -7.329 36.546 1.00 96.00 274 TYR A N 1
ATOM 1976 C CA . TYR A 1 274 ? -25.058 -6.382 37.664 1.00 96.00 274 TYR A CA 1
ATOM 1977 C C . TYR A 1 274 ? -24.952 -7.091 39.019 1.00 96.00 274 TYR A C 1
ATOM 1979 O O . TYR A 1 274 ? -25.439 -8.210 39.188 1.00 96.00 274 TYR A O 1
ATOM 1987 N N . SER A 1 275 ? -24.381 -6.403 40.005 1.00 97.50 275 SER A N 1
ATOM 1988 C CA . SER A 1 275 ? -24.406 -6.793 41.419 1.00 97.50 275 SER A CA 1
ATOM 1989 C C . SER A 1 275 ? -25.144 -5.743 42.248 1.00 97.50 275 SER A C 1
ATOM 1991 O O . SER A 1 275 ? -25.085 -4.555 41.941 1.00 97.50 275 SER A O 1
ATOM 1993 N N . TYR A 1 276 ? -25.864 -6.190 43.279 1.00 98.19 276 TYR A N 1
ATOM 1994 C CA . TYR A 1 276 ? -26.794 -5.369 44.058 1.00 98.19 276 TYR A CA 1
ATOM 1995 C C . TYR A 1 276 ? -26.407 -5.410 45.534 1.00 98.19 276 TYR A C 1
ATOM 1997 O O . TYR A 1 276 ? -26.340 -6.498 46.116 1.00 98.19 276 TYR A O 1
ATOM 2005 N N . GLY A 1 277 ? -26.198 -4.241 46.133 1.00 98.00 277 GLY A N 1
ATOM 2006 C CA . GLY A 1 277 ? -25.986 -4.060 47.565 1.00 98.00 277 GLY A CA 1
ATOM 2007 C C . GLY A 1 277 ? -27.040 -3.130 48.153 1.00 98.00 277 GLY A C 1
ATOM 2008 O O . GLY A 1 277 ? -27.346 -2.094 47.574 1.00 98.00 277 GLY A O 1
ATOM 2009 N N . TRP A 1 278 ? -27.589 -3.498 49.303 1.00 98.38 278 TRP A N 1
ATOM 2010 C CA . TRP A 1 278 ? -28.586 -2.715 50.025 1.00 98.38 278 TRP A CA 1
ATOM 2011 C C . TRP A 1 278 ? -28.075 -2.347 51.411 1.00 98.38 278 TRP A C 1
ATOM 2013 O O . TRP A 1 278 ? -27.502 -3.187 52.106 1.00 98.38 278 TRP A O 1
ATOM 2023 N N . VAL A 1 279 ? -28.344 -1.114 51.831 1.00 98.25 279 VAL A N 1
ATOM 2024 C CA . VAL A 1 279 ? -28.210 -0.654 53.218 1.00 98.25 279 VAL A CA 1
ATOM 2025 C C . VAL A 1 279 ? -29.591 -0.212 53.674 1.00 98.25 279 VAL A C 1
ATOM 2027 O O . VAL A 1 279 ? -30.138 0.734 53.118 1.00 98.25 279 VAL A O 1
ATOM 2030 N N . PHE A 1 280 ? -30.176 -0.890 54.662 1.00 98.06 280 PHE A N 1
ATOM 2031 C CA . PHE A 1 280 ? -31.591 -0.698 55.012 1.00 98.06 280 PHE A CA 1
ATOM 2032 C C . PHE A 1 280 ? -31.856 0.492 55.947 1.00 98.06 280 PHE A C 1
ATOM 2034 O O . PHE A 1 280 ? -33.013 0.808 56.219 1.00 98.06 280 PHE A O 1
ATOM 2041 N N . GLY A 1 281 ? -30.804 1.162 56.426 1.00 97.25 281 GLY A N 1
ATOM 2042 C CA . GLY A 1 281 ? -30.897 2.357 57.272 1.00 97.25 281 GLY A CA 1
ATOM 2043 C C . GLY A 1 281 ? -31.048 2.079 58.773 1.00 97.25 281 GLY A C 1
ATOM 2044 O O . GLY A 1 281 ? -31.002 3.014 59.564 1.00 97.25 281 GLY A O 1
ATOM 2045 N N . ASP A 1 282 ? -31.175 0.815 59.181 1.00 96.81 282 ASP A N 1
ATOM 2046 C CA . ASP A 1 282 ? -31.234 0.365 60.582 1.00 96.81 282 ASP A CA 1
ATOM 2047 C C . ASP A 1 282 ? -29.934 -0.321 61.056 1.00 96.81 282 ASP A C 1
ATOM 2049 O O . ASP A 1 282 ? -29.893 -0.933 62.121 1.00 96.81 282 ASP A O 1
ATOM 2053 N N . GLY A 1 283 ? -28.868 -0.222 60.255 1.00 96.25 283 GLY A N 1
ATOM 2054 C CA . GLY A 1 283 ? -27.577 -0.877 60.486 1.00 96.25 283 GLY A CA 1
ATOM 2055 C C . GLY A 1 283 ? -27.420 -2.238 59.800 1.00 96.25 283 GLY A C 1
ATOM 2056 O O . GLY A 1 283 ? -26.313 -2.772 59.785 1.00 96.25 283 GLY A O 1
ATOM 2057 N N . SER A 1 284 ? -28.481 -2.785 59.199 1.00 97.38 284 SER A N 1
ATOM 2058 C CA . SER A 1 284 ? -28.420 -4.029 58.426 1.00 97.38 284 SER A CA 1
ATOM 2059 C C . SER A 1 284 ? -28.198 -3.796 56.922 1.00 97.38 284 SER A C 1
ATOM 2061 O O . SER A 1 284 ? -28.395 -2.694 56.394 1.00 97.38 284 SER A O 1
ATOM 2063 N N . SER A 1 285 ? -27.766 -4.849 56.222 1.00 97.81 285 SER A N 1
ATOM 2064 C CA . SER A 1 285 ? -27.492 -4.842 54.783 1.00 97.81 285 SER A CA 1
ATOM 2065 C C . SER A 1 285 ? -28.045 -6.085 54.086 1.00 97.81 285 SER A C 1
ATOM 2067 O O . SER A 1 285 ? -28.370 -7.087 54.724 1.00 97.81 285 SER A O 1
ATOM 2069 N N . GLY A 1 286 ? -28.168 -6.016 52.760 1.00 97.31 286 GLY A N 1
ATOM 2070 C CA . GLY A 1 286 ? -28.683 -7.108 51.937 1.00 97.31 286 GLY A CA 1
ATOM 2071 C C . GLY A 1 286 ? -28.093 -7.120 50.531 1.00 97.31 286 GLY A C 1
ATOM 2072 O O . GLY A 1 286 ? -27.410 -6.185 50.115 1.00 97.31 286 GLY A O 1
ATOM 2073 N N . THR A 1 287 ? -28.363 -8.190 49.786 1.00 97.62 287 THR A N 1
ATOM 2074 C CA . THR A 1 287 ? -27.929 -8.356 48.392 1.00 97.62 287 THR A CA 1
ATOM 2075 C C . THR A 1 287 ? -29.063 -8.894 47.522 1.00 97.62 287 THR A C 1
ATOM 2077 O O . THR A 1 287 ? -30.072 -9.394 48.019 1.00 97.62 287 THR A O 1
ATOM 2080 N N . GLY A 1 288 ? -28.896 -8.784 46.204 1.00 97.06 288 GLY A N 1
ATOM 2081 C CA . GLY A 1 288 ? -29.878 -9.233 45.215 1.00 97.06 288 GLY A CA 1
ATOM 2082 C C . GLY A 1 288 ? -30.797 -8.117 44.709 1.00 97.06 288 GLY A C 1
ATOM 2083 O O . GLY A 1 288 ? -30.886 -7.034 45.286 1.00 97.06 288 GLY A O 1
ATOM 2084 N N . ALA A 1 289 ? -31.470 -8.380 43.587 1.00 96.31 289 ALA A N 1
ATOM 2085 C CA . ALA A 1 289 ? -32.286 -7.380 42.895 1.00 96.31 289 ALA A CA 1
ATOM 2086 C C . ALA A 1 289 ? -33.588 -7.019 43.635 1.00 96.31 289 ALA A C 1
ATOM 2088 O O . ALA A 1 289 ? -34.121 -5.927 43.438 1.00 96.31 289 ALA A O 1
ATOM 2089 N N . ALA A 1 290 ? -34.105 -7.922 44.471 1.00 96.44 290 ALA A N 1
ATOM 2090 C CA . ALA A 1 290 ? -35.360 -7.742 45.198 1.00 96.44 290 ALA A CA 1
ATOM 2091 C C . ALA A 1 290 ? -35.333 -8.463 46.564 1.00 96.44 290 ALA A C 1
ATOM 2093 O O . ALA A 1 290 ? -35.996 -9.489 46.7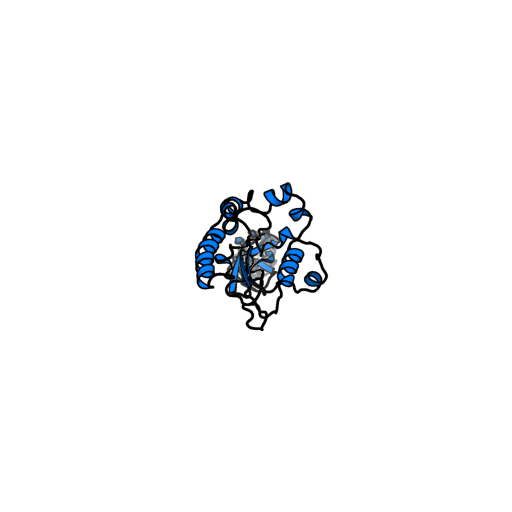31 1.00 96.44 290 ALA A O 1
ATOM 2094 N N . PRO A 1 291 ? -34.515 -8.005 47.531 1.00 97.81 291 PRO A N 1
ATOM 2095 C CA . PRO A 1 291 ? -34.467 -8.616 48.854 1.00 97.81 291 PRO A CA 1
ATOM 2096 C C . PRO A 1 291 ? -35.700 -8.248 49.689 1.00 97.81 291 PRO A C 1
ATOM 2098 O O . PRO A 1 291 ? -36.395 -7.266 49.427 1.00 97.81 291 PRO A O 1
ATOM 2101 N N . SER A 1 292 ? -35.931 -9.005 50.756 1.00 97.12 292 SER A N 1
ATOM 2102 C CA . SER A 1 292 ? -36.863 -8.641 51.826 1.00 97.12 292 SER A CA 1
ATOM 2103 C C . SER A 1 292 ? -36.097 -8.318 53.104 1.00 97.12 292 SER A C 1
ATOM 2105 O O . SER A 1 292 ? -35.142 -9.025 53.426 1.00 97.12 292 SER A O 1
ATOM 2107 N N . HIS A 1 293 ? -36.553 -7.326 53.866 1.00 98.06 293 HIS A N 1
ATOM 2108 C CA . HIS A 1 293 ? -35.997 -6.988 55.180 1.00 98.06 293 HIS A CA 1
ATOM 2109 C C . HIS A 1 293 ? -37.105 -6.690 56.191 1.00 98.06 293 HIS A C 1
ATOM 2111 O O . HIS A 1 293 ? -38.163 -6.196 55.812 1.00 98.06 293 HIS A O 1
ATOM 2117 N N . THR A 1 294 ? -36.885 -7.001 57.471 1.00 98.06 294 THR A N 1
ATOM 2118 C CA . THR A 1 294 ? -37.871 -6.762 58.539 1.00 98.06 294 THR A CA 1
ATOM 2119 C C . THR A 1 294 ? -37.359 -5.729 59.532 1.00 98.06 294 THR A C 1
ATOM 2121 O O . THR A 1 294 ? -36.433 -5.998 60.295 1.00 98.06 294 THR A O 1
ATOM 2124 N N . TYR A 1 295 ? -38.027 -4.578 59.587 1.00 98.00 295 TYR A N 1
ATOM 2125 C CA . TYR A 1 295 ? -37.746 -3.536 60.573 1.00 98.00 295 TYR A CA 1
ATOM 2126 C C . TYR A 1 295 ? -38.406 -3.892 61.902 1.00 98.00 295 TYR A C 1
ATOM 2128 O O . TYR A 1 295 ? -39.631 -3.869 62.018 1.00 98.00 295 TYR A O 1
ATOM 2136 N N . SER A 1 296 ? -37.597 -4.264 62.895 1.00 97.44 296 SER A N 1
ATOM 2137 C CA . SER A 1 296 ? -38.089 -4.787 64.181 1.00 97.44 296 SER A CA 1
ATOM 2138 C C . SER A 1 296 ? -38.439 -3.700 65.202 1.00 97.44 296 SER A C 1
ATOM 2140 O O . SER A 1 296 ? -39.218 -3.956 66.117 1.00 97.44 296 SER A O 1
ATOM 2142 N N . ALA A 1 297 ? -37.883 -2.496 65.053 1.00 97.25 297 ALA A N 1
ATOM 2143 C CA . ALA A 1 297 ? -38.148 -1.348 65.914 1.00 97.25 297 ALA A CA 1
ATOM 2144 C C . ALA A 1 297 ? -38.934 -0.268 65.156 1.00 97.25 297 ALA A C 1
ATOM 2146 O O . ALA A 1 297 ? -38.830 -0.149 63.936 1.00 97.25 297 ALA A O 1
ATOM 2147 N N . ALA A 1 298 ? -39.727 0.520 65.885 1.00 95.94 298 ALA A N 1
ATOM 2148 C CA . ALA A 1 298 ? -40.407 1.675 65.313 1.00 95.94 298 ALA A CA 1
ATOM 2149 C C . ALA A 1 298 ? -39.388 2.775 64.967 1.00 95.94 298 ALA A C 1
ATOM 2151 O O . ALA A 1 298 ? -38.521 3.101 65.779 1.00 95.94 298 ALA A O 1
ATOM 2152 N N . GLY A 1 299 ? -39.514 3.366 63.778 1.00 96.25 299 GLY A N 1
ATOM 2153 C CA . GLY A 1 299 ? -38.621 4.418 63.302 1.00 96.25 299 GLY A CA 1
ATOM 2154 C C . GLY A 1 299 ? -38.855 4.767 61.834 1.00 96.25 299 GLY A C 1
ATOM 2155 O O . GLY A 1 299 ? -39.638 4.114 61.145 1.00 96.25 299 GLY A O 1
ATOM 2156 N N . THR A 1 300 ? -38.155 5.799 61.363 1.00 97.44 300 THR A N 1
ATOM 2157 C CA . THR A 1 300 ? -38.079 6.153 59.941 1.00 97.44 300 THR A CA 1
ATOM 2158 C C . THR A 1 300 ? -36.737 5.678 59.405 1.00 97.44 300 THR A C 1
ATOM 2160 O O . THR A 1 300 ? -35.695 6.123 59.885 1.00 97.44 300 THR A O 1
ATOM 2163 N N . TYR A 1 301 ? -36.763 4.796 58.410 1.00 96.94 301 TYR A N 1
ATOM 2164 C CA . TYR A 1 301 ? -35.567 4.210 57.812 1.00 96.94 301 TYR A CA 1
ATOM 2165 C C . TYR A 1 301 ? -35.476 4.577 56.332 1.00 96.94 301 TYR A C 1
ATOM 2167 O O . TYR A 1 301 ? -36.465 4.489 55.605 1.00 96.94 301 TYR A O 1
ATOM 2175 N N . THR A 1 302 ? -34.281 4.961 55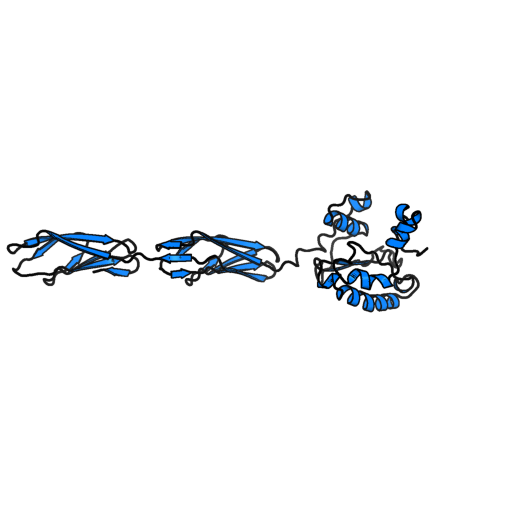.886 1.00 97.38 302 THR A N 1
ATOM 2176 C CA . THR A 1 302 ? -33.978 5.176 54.467 1.00 97.38 302 THR A CA 1
ATOM 2177 C C . THR A 1 302 ? -33.167 3.993 53.967 1.00 97.38 302 THR A C 1
ATOM 2179 O O . THR A 1 302 ? -32.025 3.808 54.387 1.00 97.38 302 THR A O 1
ATOM 2182 N N . ALA A 1 303 ? -33.757 3.199 53.076 1.00 97.31 303 ALA A N 1
ATOM 2183 C CA . ALA A 1 303 ? -33.044 2.137 52.385 1.00 97.31 303 ALA A CA 1
ATOM 2184 C C . ALA A 1 303 ? -32.337 2.690 51.140 1.00 97.31 303 ALA A C 1
ATOM 2186 O O . ALA A 1 303 ? -32.956 3.379 50.328 1.00 97.31 303 ALA A O 1
ATOM 2187 N N . THR A 1 304 ? -31.064 2.345 50.978 1.00 97.75 304 THR A N 1
ATOM 2188 C CA . THR A 1 304 ? -30.218 2.751 49.853 1.00 97.75 304 THR A CA 1
ATOM 2189 C C . THR A 1 304 ? -29.807 1.517 49.063 1.00 97.75 304 THR A C 1
ATOM 2191 O O . THR A 1 304 ? -29.280 0.562 49.637 1.00 97.75 304 THR A O 1
ATOM 2194 N N . LEU A 1 305 ? -30.036 1.541 47.753 1.00 98.19 305 LEU A N 1
ATOM 2195 C CA . LEU A 1 305 ? -29.566 0.530 46.812 1.00 98.19 305 LEU A CA 1
ATOM 2196 C C . LEU A 1 305 ? -28.307 1.045 46.124 1.00 98.19 305 LEU A C 1
ATOM 2198 O O . LEU A 1 305 ? -28.333 2.137 45.590 1.00 98.19 305 LEU A O 1
ATOM 2202 N N . THR A 1 306 ? -27.254 0.242 46.056 1.00 98.00 306 THR A N 1
ATOM 2203 C CA . THR A 1 306 ? -26.110 0.470 45.173 1.00 98.00 306 THR A CA 1
ATOM 2204 C C . THR A 1 306 ? -26.001 -0.684 44.185 1.00 98.00 306 THR A C 1
ATOM 2206 O O . THR A 1 306 ? -25.914 -1.849 44.581 1.00 98.00 306 THR A O 1
ATOM 2209 N N . VAL A 1 307 ? -25.994 -0.372 42.892 1.00 98.12 307 VAL A N 1
ATOM 2210 C CA . VAL A 1 307 ? -25.788 -1.343 41.811 1.00 98.12 307 VAL A CA 1
ATOM 2211 C C . VAL A 1 307 ? -24.426 -1.117 41.181 1.00 98.12 307 VAL A C 1
ATOM 2213 O O . VAL A 1 307 ? -24.106 0.011 40.821 1.00 98.12 307 VAL A O 1
ATOM 2216 N N . THR A 1 308 ? -23.644 -2.188 41.024 1.00 96.75 308 THR A N 1
ATOM 2217 C CA . THR A 1 308 ? -22.356 -2.172 40.310 1.00 96.75 308 THR A CA 1
ATOM 2218 C C . THR A 1 308 ? -22.454 -2.992 39.028 1.00 96.75 308 THR A C 1
ATOM 2220 O O . THR A 1 308 ? -22.922 -4.133 39.072 1.00 96.75 308 THR A O 1
ATOM 2223 N N . ASP A 1 309 ? -22.012 -2.435 37.903 1.00 93.75 309 ASP A N 1
ATOM 2224 C CA . ASP A 1 309 ? -21.967 -3.123 36.607 1.00 93.75 309 ASP A CA 1
ATOM 2225 C C . ASP A 1 309 ? -20.655 -3.904 36.380 1.00 93.75 309 ASP A C 1
ATOM 2227 O O . ASP A 1 309 ? -19.720 -3.836 37.181 1.00 93.75 309 ASP A O 1
ATOM 2231 N N . ALA A 1 310 ? -20.566 -4.654 35.279 1.00 90.56 310 ALA A N 1
ATOM 2232 C CA . ALA A 1 310 ? -19.407 -5.486 34.942 1.00 90.56 310 ALA A CA 1
ATOM 2233 C C . ALA A 1 310 ? -18.111 -4.693 34.689 1.00 90.56 310 ALA A C 1
ATOM 2235 O O . ALA A 1 310 ? -17.025 -5.271 34.681 1.00 90.56 310 ALA A O 1
ATOM 2236 N N . THR A 1 311 ? -18.211 -3.374 34.493 1.00 86.38 311 THR A N 1
ATOM 2237 C CA . THR A 1 311 ? -17.075 -2.451 34.339 1.00 86.38 311 THR A CA 1
ATOM 2238 C C . THR A 1 311 ? -16.742 -1.704 35.633 1.00 86.38 311 THR A C 1
ATOM 2240 O O . THR A 1 311 ? -15.985 -0.735 35.607 1.00 86.38 311 THR A O 1
ATOM 2243 N N . ALA A 1 312 ? -17.292 -2.156 36.767 1.00 90.19 312 ALA A N 1
ATOM 2244 C CA . ALA A 1 312 ? -17.145 -1.567 38.096 1.00 90.19 312 ALA A CA 1
ATOM 2245 C C . ALA A 1 312 ? -17.748 -0.155 38.257 1.00 90.19 312 ALA A C 1
ATOM 2247 O O . ALA A 1 312 ? -17.444 0.540 39.230 1.00 90.19 312 ALA A O 1
ATOM 2248 N N . LYS A 1 313 ? -18.633 0.280 37.348 1.00 90.12 313 LYS A N 1
ATOM 2249 C CA . LYS A 1 313 ? -19.392 1.526 37.532 1.00 90.12 313 LYS A CA 1
ATOM 2250 C C . LYS A 1 313 ? -20.512 1.306 38.537 1.00 90.12 313 LYS A C 1
ATOM 2252 O O . LYS A 1 313 ? -21.171 0.271 38.495 1.00 90.12 313 LYS A O 1
ATOM 2257 N N . GLN A 1 314 ? -20.745 2.294 39.399 1.00 95.75 314 GLN A N 1
ATOM 2258 C CA . GLN A 1 314 ? -21.774 2.247 40.437 1.00 95.75 314 GLN A CA 1
ATOM 2259 C C . GLN A 1 314 ? -22.869 3.289 40.206 1.00 95.75 314 GLN A C 1
ATOM 2261 O O . GLN A 1 314 ? -22.583 4.401 39.763 1.00 95.75 314 GLN A O 1
ATOM 2266 N N . ALA A 1 315 ? -24.106 2.926 40.538 1.00 96.81 315 ALA A N 1
ATOM 2267 C CA . ALA A 1 315 ? -25.249 3.827 40.647 1.00 96.81 315 ALA A CA 1
ATOM 2268 C C . ALA A 1 315 ? -25.967 3.576 41.979 1.00 96.81 315 ALA A C 1
ATOM 2270 O O . ALA A 1 315 ? -26.057 2.423 42.412 1.00 96.81 315 ALA A O 1
ATOM 2271 N N . THR A 1 316 ? -26.460 4.644 42.605 1.00 94.81 316 THR A N 1
ATOM 2272 C CA . THR A 1 316 ? -27.132 4.627 43.909 1.00 94.81 316 THR A CA 1
ATOM 2273 C C . THR A 1 316 ? -28.450 5.379 43.835 1.00 94.81 316 THR A C 1
ATOM 2275 O O . THR A 1 316 ? -28.448 6.452 43.190 1.00 94.81 316 THR A O 1
#

Radius of gyration: 39.97 Å; chains: 1; bounding box: 86×36×117 Å